Protein 2PQV (pdb70)

Radius of gyration: 20.3 Å; Cα contacts (8 Å, |Δi|>4): 692; chains: 2; bounding box: 57×35×53 Å

InterPro domains:
  IPR000086 NUDIX hydrolase domain [PF00293] (18-127)
  IPR000086 NUDIX hydrolase domain [PS51462] (8-143)
  IPR015797 NUDIX hydrolase-like domain superfamily [SSF55811] (11-134)
  IPR020084 NUDIX hydrolase, conserved site [PS00893] (43-64)

Secondary structure (DSSP, 8-state):
-PPBSEEEETTEEEEEEEEE--EETTEEEEEEETTEEE-EEEEPBTT--HHHHHHHHHHHHH---EEEEEEEEEEEEEEEETTEEEEEEEEEEEEEESSPPP---BTTB---EEEEEGGGGGGS-EESTTHHHHTTT--SS-EEE---/--PPBSEEEETTEEEEEEEEE--EETTEEEEEEETTEEE-EEEEPBTT--HHHHHHHHHHHHH-S-EEEEEEEEEEEEEEEETTEEEEEEEEEEEEEESSPPP---BTTB---EEEEEGGGGGGS-BSSSTHHHHTTT--SS-EEEEEE-

Structure (mmCIF, N/CA/C/O backbone):
data_2PQV
#
_entry.id   2PQV
#
_cell.length_a   49.321
_cell.length_b   64.675
_cell.length_c   49.449
_cell.angle_alpha   90.00
_cell.angle_beta   107.01
_cell.angle_gamma   90.00
#
_symmetry.space_group_name_H-M   'P 1 21 1'
#
loop_
_entity.id
_entity.type
_entity.pdbx_description
1 polymer 'MutT/nudix family protein'
2 non-polymer 'PHOSPHATE ION'
3 water water
#
loop_
_atom_site.group_PDB
_atom_site.id
_atom_site.type_symbol
_atom_site.label_atom_id
_atom_site.label_alt_id
_atom_site.label_comp_id
_atom_site.label_asym_id
_atom_site.label_entity_id
_atom_site.label_seq_id
_atom_site.pdbx_PDB_ins_code
_atom_site.Cartn_x
_atom_site.Cartn_y
_atom_site.Cartn_z
_atom_site.occupancy
_atom_site.B_iso_or_equiv
_atom_site.auth_seq_id
_atom_site.auth_comp_id
_atom_site.auth_asym_id
_atom_site.auth_atom_id
_atom_site.pdbx_PDB_model_num
ATOM 9 N N . THR A 1 5 ? 18.354 42.217 18.388 1.00 23.54 2 THR A N 1
ATOM 10 C CA . THR A 1 5 ? 17.946 40.853 18.023 1.00 22.06 2 THR A CA 1
ATOM 11 C C . THR A 1 5 ? 16.527 40.567 18.507 1.00 22.09 2 THR A C 1
ATOM 12 O O . THR A 1 5 ? 16.187 40.800 19.673 1.00 21.60 2 THR A O 1
ATOM 16 N N . GLN A 1 6 ? 15.707 40.097 17.576 1.00 21.70 3 GLN A N 1
ATOM 17 C CA . GLN A 1 6 ? 14.318 39.777 17.835 1.00 22.13 3 GLN A CA 1
ATOM 18 C C . GLN A 1 6 ? 14.198 38.306 18.224 1.00 22.46 3 GLN A C 1
ATOM 19 O O . GLN A 1 6 ? 14.964 37.468 17.738 1.00 23.60 3 GLN A O 1
ATOM 25 N N . GLN A 1 7 ? 13.238 38.001 19.093 1.00 21.86 4 GLN A N 1
ATOM 26 C CA . GLN A 1 7 ? 12.940 36.625 19.484 1.00 21.09 4 GLN A CA 1
ATOM 27 C C . GLN A 1 7 ? 12.301 35.885 18.311 1.00 19.45 4 GLN A C 1
ATOM 28 O O . GLN A 1 7 ? 11.429 36.435 17.651 1.00 19.76 4 GLN A O 1
ATOM 34 N N . ASP A 1 8 ? 12.732 34.648 18.060 1.00 17.73 5 ASP A N 1
ATOM 35 C CA . ASP A 1 8 ? 12.008 33.767 17.122 1.00 16.28 5 ASP A CA 1
ATOM 36 C C . ASP A 1 8 ? 10.718 33.256 17.759 1.00 15.26 5 ASP A C 1
ATOM 37 O O . ASP A 1 8 ? 10.674 33.029 18.961 1.00 15.73 5 ASP A O 1
ATOM 42 N N . PHE A 1 9 ? 9.682 33.059 16.946 1.00 14.06 6 PHE A N 1
ATOM 43 C CA . PHE A 1 9 ? 8.407 32.486 17.410 1.00 13.61 6 PHE A CA 1
ATOM 44 C C . PHE A 1 9 ? 8.614 30.964 17.404 1.00 14.03 6 PHE A C 1
ATOM 45 O O . PHE A 1 9 ? 8.132 30.247 16.503 1.00 14.29 6 PHE A O 1
ATOM 53 N N . ARG A 1 10 ? 9.397 30.500 18.377 1.00 13.84 7 ARG A N 1
ATOM 54 C CA . ARG A 1 10 ? 9.855 29.105 18.458 1.00 15.24 7 ARG A CA 1
ATOM 55 C C . ARG A 1 10 ? 10.281 28.871 19.898 1.00 14.27 7 ARG A C 1
ATOM 56 O O . ARG A 1 10 ? 10.976 29.719 20.513 1.00 14.28 7 ARG A O 1
ATOM 64 N N . THR A 1 11 ? 9.858 27.733 20.443 1.00 13.09 8 THR A N 1
ATOM 65 C CA . THR A 1 11 ? 10.160 27.414 21.841 1.00 12.81 8 THR A CA 1
ATOM 66 C C . THR A 1 11 ? 10.461 25.933 21.928 1.00 13.25 8 THR A C 1
ATOM 67 O O . THR A 1 11 ? 9.851 25.145 21.215 1.00 13.17 8 THR A O 1
ATOM 71 N N . LYS A 1 12 ? 11.385 25.561 22.810 1.00 13.64 9 LYS A N 1
ATOM 72 C CA . LYS A 1 12 ? 11.623 24.165 23.086 1.00 14.95 9 LYS A CA 1
ATOM 73 C C . LYS A 1 12 ? 11.305 23.889 24.539 1.00 15.70 9 LYS A C 1
ATOM 74 O O . LYS A 1 12 ? 11.822 24.566 25.447 1.00 16.00 9 LYS A O 1
ATOM 80 N N . VAL A 1 13 ? 10.419 22.918 24.752 1.00 16.57 10 VAL A N 1
ATOM 81 C CA . VAL A 1 13 ? 10.112 22.437 26.093 1.00 17.68 10 VAL A CA 1
ATOM 82 C C . VAL A 1 13 ? 10.312 20.942 26.083 1.00 18.36 10 VAL A C 1
ATOM 83 O O . VAL A 1 13 ? 9.735 20.233 25.250 1.00 18.11 10 VAL A O 1
ATOM 87 N N . ASP A 1 14 ? 11.131 20.473 27.018 1.00 19.32 11 ASP A N 1
ATOM 88 C CA . ASP A 1 14 ? 11.533 19.071 27.061 1.00 21.08 11 ASP A CA 1
ATOM 89 C C . ASP A 1 14 ? 12.122 18.685 25.687 1.00 21.09 11 ASP A C 1
ATOM 90 O O . ASP A 1 14 ? 13.117 19.286 25.241 1.00 22.08 11 ASP A O 1
ATOM 95 N N . ASN A 1 15 ? 11.503 17.730 24.999 1.00 20.54 12 ASN A N 1
ATOM 96 C CA . ASN A 1 15 ? 12.050 17.235 23.727 1.00 19.95 12 ASN A CA 1
ATOM 97 C C . ASN A 1 15 ? 11.172 17.622 22.542 1.00 19.11 12 ASN A C 1
ATOM 98 O O . ASN A 1 15 ? 11.121 16.913 21.527 1.00 18.70 12 ASN A O 1
ATOM 103 N N . THR A 1 16 ? 10.470 18.743 22.680 1.00 18.01 13 THR A N 1
ATOM 104 C CA . THR A 1 16 ? 9.586 19.220 21.608 1.00 17.55 13 THR A CA 1
ATOM 105 C C . THR A 1 16 ? 9.805 20.696 21.308 1.00 16.56 13 THR A C 1
ATOM 106 O O . THR A 1 16 ? 9.836 21.531 22.213 1.00 16.87 13 THR A O 1
ATOM 110 N N . VAL A 1 17 ? 9.976 20.987 20.024 1.00 14.44 14 VAL A N 1
ATOM 111 C CA . VAL A 1 17 ? 10.122 22.347 19.530 1.00 13.69 14 VAL A CA 1
ATOM 112 C C . VAL A 1 17 ? 8.830 22.734 18.850 1.00 13.66 14 VAL A C 1
ATOM 113 O O . VAL A 1 17 ? 8.358 22.025 17.974 1.00 15.34 14 VAL A O 1
ATOM 117 N N . PHE A 1 18 ? 8.277 23.876 19.227 1.00 12.48 15 PHE A N 1
ATOM 118 C CA . PHE A 1 18 ? 7.018 24.295 18.656 1.00 12.76 15 PHE A CA 1
ATOM 119 C C . PHE A 1 18 ? 7.105 25.755 18.239 1.00 12.39 15 PHE A C 1
ATOM 120 O O . PHE A 1 18 ? 7.609 26.596 18.988 1.00 13.11 15 PHE A O 1
ATOM 128 N N . GLY A 1 19 ? 6.603 26.059 17.048 1.00 12.78 16 GLY A N 1
ATOM 129 C CA . GLY A 1 19 ? 6.698 27.426 16.566 1.00 13.18 16 GLY A CA 1
ATOM 130 C C . GLY A 1 19 ? 5.933 27.682 15.285 1.00 14.05 16 GLY A C 1
ATOM 131 O O . GLY A 1 19 ? 5.173 26.839 14.810 1.00 14.38 16 GLY A O 1
ATOM 132 N N . VAL A 1 20 ? 6.163 28.865 14.737 1.00 14.10 17 VAL A N 1
ATOM 133 C CA . VAL A 1 20 ? 5.492 29.305 13.516 1.00 14.13 17 VAL A CA 1
ATOM 134 C C . VAL A 1 20 ? 6.547 29.645 12.465 1.00 14.97 17 VAL A C 1
ATOM 135 O O . VAL A 1 20 ? 7.525 30.365 12.754 1.00 15.33 17 VAL A O 1
ATOM 139 N N . ARG A 1 21 ? 6.367 29.077 11.272 1.00 15.01 18 ARG A N 1
ATOM 140 C CA . ARG A 1 21 ? 7.333 29.191 10.168 1.00 15.53 18 ARG A CA 1
ATOM 141 C C . ARG A 1 21 ? 6.728 29.923 8.992 1.00 14.64 18 ARG A C 1
ATOM 142 O O . ARG A 1 21 ? 5.529 29.803 8.723 1.00 15.53 18 ARG A O 1
ATOM 150 N N . ALA A 1 22 ? 7.568 30.663 8.275 1.00 12.92 19 ALA A N 1
ATOM 151 C CA . ALA A 1 22 ? 7.188 31.134 6.921 1.00 13.06 19 ALA A CA 1
ATOM 152 C C . ALA A 1 22 ? 8.002 30.386 5.890 1.00 13.96 19 ALA A C 1
ATOM 153 O O . ALA A 1 22 ? 9.224 30.286 6.028 1.00 14.89 19 ALA A O 1
ATOM 155 N N . THR A 1 23 ? 7.310 29.869 4.875 1.00 13.36 20 THR A N 1
ATOM 156 C CA . THR A 1 23 ? 7.921 29.089 3.797 1.00 14.86 20 THR A CA 1
ATOM 157 C C . THR A 1 23 ? 7.751 29.788 2.464 1.00 15.12 20 THR A C 1
ATOM 158 O O . THR A 1 23 ? 6.675 30.254 2.121 1.00 15.20 20 THR A O 1
ATOM 162 N N . ALA A 1 24 ? 8.841 29.855 1.714 1.00 15.33 21 ALA A N 1
ATOM 163 C CA . ALA A 1 24 ? 8.853 30.548 0.439 1.00 15.66 21 ALA A CA 1
ATOM 164 C C . ALA A 1 24 ? 8.757 29.529 -0.673 1.00 16.91 21 ALA A C 1
ATOM 165 O O . ALA A 1 24 ? 9.744 28.844 -0.979 1.00 18.14 21 ALA A O 1
ATOM 167 N N . LEU A 1 25 ? 7.572 29.431 -1.269 1.00 16.42 22 LEU A N 1
ATOM 168 C CA . LEU A 1 25 ? 7.368 28.564 -2.417 1.00 16.88 22 LEU A CA 1
ATOM 169 C C . LEU A 1 25 ? 7.581 29.410 -3.662 1.00 17.12 22 LEU A C 1
ATOM 170 O O . LEU A 1 25 ? 6.634 29.949 -4.228 1.00 17.83 22 LEU A O 1
ATOM 175 N N . ILE A 1 26 ? 8.838 29.515 -4.062 1.00 17.90 23 ILE A N 1
ATOM 176 C CA . ILE A 1 26 ? 9.228 30.300 -5.234 1.00 17.77 23 ILE A CA 1
ATOM 177 C C . ILE A 1 26 ? 9.064 29.460 -6.499 1.00 18.72 23 ILE A C 1
ATOM 178 O O . ILE A 1 26 ? 9.748 28.445 -6.701 1.00 17.86 23 ILE A O 1
ATOM 183 N N . VAL A 1 27 ? 8.119 29.881 -7.333 1.00 18.95 24 VAL A N 1
ATOM 184 C CA . VAL A 1 27 ? 7.775 29.130 -8.537 1.00 19.37 24 VAL A CA 1
ATOM 185 C C . VAL A 1 27 ? 8.013 30.023 -9.745 1.00 20.03 24 VAL A C 1
ATOM 186 O O . VAL A 1 27 ? 7.480 31.135 -9.816 1.00 20.82 24 VAL A O 1
ATOM 190 N N . GLN A 1 28 ? 8.861 29.553 -10.664 1.00 20.92 25 GLN A N 1
ATOM 191 C CA . GLN A 1 28 ? 9.172 30.274 -11.894 1.00 22.22 25 GLN A CA 1
ATOM 192 C C . GLN A 1 28 ? 9.287 29.282 -13.055 1.00 22.07 25 GLN A C 1
ATOM 193 O O . GLN A 1 28 ? 9.878 28.199 -12.922 1.00 21.47 25 GLN A O 1
ATOM 199 N N . ASN A 1 29 ? 8.724 29.656 -14.201 1.00 23.03 26 ASN A N 1
ATOM 200 C CA . ASN A 1 29 ? 8.774 28.796 -15.388 1.00 23.35 26 ASN A CA 1
ATOM 201 C C . ASN A 1 29 ? 8.321 27.368 -15.059 1.00 23.14 26 ASN A C 1
ATOM 202 O O . ASN A 1 29 ? 8.944 26.394 -15.484 1.00 23.23 26 ASN A O 1
ATOM 207 N N . HIS A 1 30 ? 7.260 27.273 -14.255 1.00 22.58 27 HIS A N 1
ATOM 208 C CA . HIS A 1 30 ? 6.619 25.998 -13.887 1.00 21.87 27 HIS A CA 1
ATOM 209 C C . HIS A 1 30 ? 7.495 25.108 -12.979 1.00 21.10 27 HIS A C 1
ATOM 210 O O . HIS A 1 30 ? 7.312 23.883 -12.921 1.00 20.75 27 HIS A O 1
ATOM 217 N N . LYS A 1 31 ? 8.434 25.737 -12.267 1.00 19.66 28 LYS A N 1
ATOM 218 C CA . LYS A 1 31 ? 9.390 25.019 -11.422 1.00 19.20 28 LYS A CA 1
ATOM 219 C C . LYS A 1 31 ? 9.485 25.636 -10.036 1.00 18.74 28 LYS A C 1
ATOM 220 O O . LYS A 1 31 ? 9.370 26.848 -9.877 1.00 19.62 28 LYS A O 1
ATOM 226 N N . LEU A 1 32 ? 9.691 24.787 -9.038 1.00 18.53 29 LEU A N 1
ATOM 227 C CA . LEU A 1 32 ? 9.819 25.237 -7.655 1.00 18.49 29 LEU A CA 1
ATOM 228 C C . LEU A 1 32 ? 11.289 25.267 -7.268 1.00 18.49 29 LEU A C 1
ATOM 229 O O . LEU A 1 32 ? 12.020 24.306 -7.533 1.00 18.32 29 LEU A O 1
ATOM 234 N N . LEU A 1 33 ? 11.720 26.375 -6.663 1.00 18.53 30 LEU A N 1
ATOM 235 C CA . LEU A 1 33 ? 13.103 26.497 -6.177 1.00 19.75 30 LEU A CA 1
ATOM 236 C C . LEU A 1 33 ? 13.214 25.754 -4.854 1.00 20.41 30 LEU A C 1
ATOM 237 O O . LEU A 1 33 ? 12.536 26.121 -3.877 1.00 20.78 30 LEU A O 1
ATOM 242 N N . VAL A 1 34 ? 14.040 24.711 -4.830 1.00 20.00 31 VAL A N 1
ATOM 243 C CA . VAL A 1 34 ? 14.266 23.923 -3.606 1.00 21.29 31 VAL A CA 1
ATOM 244 C C . VAL A 1 34 ? 15.751 23.836 -3.278 1.00 21.44 31 VAL A C 1
ATOM 245 O O . VAL A 1 34 ? 16.614 24.133 -4.112 1.00 21.16 31 VAL A O 1
ATOM 249 N N . THR A 1 35 ? 16.052 23.423 -2.054 1.00 21.68 32 THR A N 1
ATOM 250 C CA . THR A 1 35 ? 17.441 23.201 -1.678 1.00 22.17 32 THR A CA 1
ATOM 251 C C . THR A 1 35 ? 17.681 21.759 -1.215 1.00 23.24 32 THR A C 1
ATOM 252 O O . THR A 1 35 ? 16.773 21.102 -0.694 1.00 22.86 32 THR A O 1
ATOM 256 N N . LYS A 1 36 ? 18.892 21.268 -1.441 1.00 24.47 33 LYS A N 1
ATOM 257 C CA . LYS A 1 36 ? 19.247 19.878 -1.167 1.00 25.76 33 LYS A CA 1
ATOM 258 C C . LYS A 1 36 ? 20.251 19.763 -0.019 1.00 26.68 33 LYS A C 1
ATOM 259 O O . LYS A 1 36 ? 21.193 20.556 0.077 1.00 26.88 33 LYS A O 1
ATOM 265 N N . ASP A 1 37 ? 20.046 18.778 0.847 1.00 27.20 34 ASP A N 1
ATOM 266 C CA . ASP A 1 37 ? 20.998 18.490 1.914 1.00 28.55 34 ASP A CA 1
ATOM 267 C C . ASP A 1 37 ? 20.846 17.046 2.344 1.00 28.85 34 ASP A C 1
ATOM 268 O O . ASP A 1 37 ? 19.764 16.626 2.776 1.00 28.70 34 ASP A O 1
ATOM 273 N N . LYS A 1 38 ? 21.945 16.301 2.214 1.00 29.48 35 LYS A N 1
ATOM 274 C CA . LYS A 1 38 ? 22.014 14.883 2.584 1.00 29.94 35 LYS A CA 1
ATOM 275 C 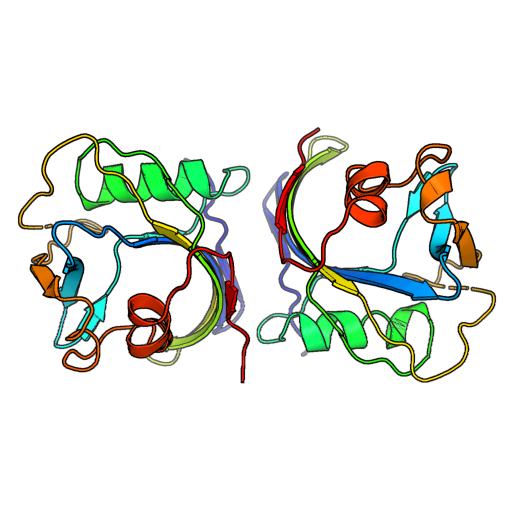C . LYS A 1 38 ? 20.838 14.078 2.012 1.00 29.39 35 LYS A C 1
ATOM 276 O O . LYS A 1 38 ? 20.051 13.468 2.749 1.00 29.32 35 LYS A O 1
ATOM 282 N N . GLY A 1 39 ? 20.715 14.126 0.686 1.00 28.74 36 GLY A N 1
ATOM 283 C CA . GLY A 1 39 ? 19.703 13.360 -0.039 1.00 27.55 36 GLY A CA 1
ATOM 284 C C . GLY A 1 39 ? 18.292 13.925 -0.048 1.00 26.61 36 GLY A C 1
ATOM 285 O O . GLY A 1 39 ? 17.504 13.595 -0.935 1.00 27.03 36 GLY A O 1
ATOM 286 N N . LYS A 1 40 ? 17.957 14.754 0.936 1.00 25.53 37 LYS A N 1
ATOM 287 C CA . LYS A 1 40 ? 16.593 15.292 1.028 1.00 24.28 37 LYS A CA 1
ATOM 288 C C . LYS A 1 40 ? 16.503 16.711 0.490 1.00 22.75 37 LYS A C 1
ATOM 289 O O . LYS A 1 40 ? 17.497 17.430 0.438 1.00 22.67 37 LYS A O 1
ATOM 295 N N . TYR A 1 41 ? 15.295 17.101 0.093 1.00 20.37 38 TYR A N 1
ATOM 296 C CA . TYR A 1 41 ? 15.060 18.425 -0.433 1.00 19.41 38 TYR A CA 1
ATOM 297 C C . TYR A 1 41 ? 14.172 19.226 0.495 1.00 19.08 38 TYR A C 1
ATOM 298 O O . TYR A 1 41 ? 13.222 18.697 1.067 1.00 17.92 38 TYR A O 1
ATOM 307 N N . TYR A 1 42 ? 14.495 20.510 0.619 1.00 18.39 39 TYR A N 1
ATOM 308 C CA . TYR A 1 42 ? 13.803 21.405 1.533 1.00 19.57 39 TYR A CA 1
ATOM 309 C C . TYR A 1 42 ? 13.394 22.688 0.840 1.00 19.96 39 TYR A C 1
ATOM 310 O O . TYR A 1 42 ? 13.924 23.036 -0.222 1.00 20.88 39 TYR A O 1
ATOM 319 N N . THR A 1 43 ? 12.453 23.379 1.469 1.00 19.74 40 THR A N 1
ATOM 320 C CA . THR A 1 43 ? 12.012 24.685 1.018 1.00 20.95 40 THR A CA 1
ATOM 321 C C . THR A 1 43 ? 12.835 25.798 1.681 1.00 20.17 40 THR A C 1
ATOM 322 O O . THR A 1 43 ? 13.378 25.638 2.785 1.00 20.66 40 THR A O 1
ATOM 326 N N . ILE A 1 44 ? 12.892 26.938 1.001 1.00 19.18 41 ILE A N 1
ATOM 327 C CA . ILE A 1 44 ? 13.390 28.183 1.587 1.00 18.90 41 ILE A CA 1
ATOM 328 C C . ILE A 1 44 ? 12.417 28.653 2.673 1.00 18.07 41 ILE A C 1
ATOM 329 O O . ILE A 1 44 ? 11.210 28.613 2.476 1.00 18.19 41 ILE A O 1
ATOM 334 N N . GLY A 1 45 ? 12.943 29.086 3.814 1.00 17.60 42 GLY A N 1
ATOM 335 C CA . GLY A 1 45 ? 12.088 29.587 4.885 1.00 16.88 42 GLY A CA 1
ATOM 336 C C . GLY A 1 45 ? 12.673 29.422 6.266 1.00 16.72 42 GLY A C 1
ATOM 337 O O . GLY A 1 45 ? 13.826 28.991 6.442 1.00 17.41 42 GLY A O 1
ATOM 338 N N . GLY A 1 46 ? 11.873 29.760 7.263 1.00 16.06 43 GLY A N 1
ATOM 339 C CA . GLY A 1 46 ? 12.346 29.702 8.647 1.00 15.71 43 GLY A CA 1
ATOM 340 C C . GLY A 1 46 ? 11.336 30.304 9.607 1.00 15.37 43 GLY A C 1
ATOM 341 O O . GLY A 1 46 ? 10.241 30.720 9.208 1.00 15.52 43 GLY A O 1
ATOM 342 N N . ALA A 1 47 ? 11.710 30.326 10.883 1.00 14.02 44 ALA A N 1
ATOM 343 C CA . ALA A 1 47 ? 10.818 30.820 11.941 1.00 14.97 44 ALA A CA 1
ATOM 344 C C . ALA A 1 47 ? 10.457 32.278 11.709 1.00 14.20 44 ALA A C 1
ATOM 345 O O . ALA A 1 47 ? 11.322 33.097 11.374 1.00 15.44 44 ALA A O 1
ATOM 347 N N . ILE A 1 48 ? 9.177 32.608 11.860 1.00 14.73 45 ILE A N 1
ATOM 348 C CA . ILE A 1 48 ? 8.823 34.026 11.950 1.00 14.35 45 ILE A CA 1
ATOM 349 C C . ILE A 1 48 ? 9.318 34.590 13.281 1.00 14.02 45 ILE A C 1
ATOM 350 O O . ILE A 1 48 ? 9.569 33.845 14.242 1.00 14.80 45 ILE A O 1
ATOM 355 N N . GLN A 1 49 ? 9.476 35.910 13.350 1.00 13.82 46 GLN A N 1
ATOM 356 C CA . GLN A 1 49 ? 9.886 36.520 14.616 1.00 14.53 46 GLN A CA 1
ATOM 357 C C . GLN A 1 49 ? 8.652 36.892 15.436 1.00 14.20 46 GLN A C 1
ATOM 358 O O . GLN A 1 49 ? 7.582 37.148 14.891 1.00 14.35 46 GLN A O 1
ATOM 364 N N . VAL A 1 50 ? 8.806 36.933 16.749 1.00 14.28 47 VAL A N 1
ATOM 365 C CA . VAL A 1 50 ? 7.717 37.415 17.573 1.00 15.12 47 VAL A CA 1
ATOM 366 C C . VAL A 1 50 ? 7.418 38.864 17.166 1.00 14.80 47 VAL A C 1
ATOM 367 O O . VAL A 1 50 ? 8.351 39.693 17.017 1.00 15.08 47 VAL A O 1
ATOM 371 N N . ASN A 1 51 ? 6.129 39.149 16.967 1.00 15.18 48 ASN A N 1
ATOM 372 C CA . ASN A 1 51 ? 5.622 40.468 16.544 1.00 15.25 48 ASN A CA 1
ATOM 373 C C . ASN A 1 51 ? 5.872 40.806 15.070 1.00 15.01 48 ASN A C 1
ATOM 374 O O . ASN A 1 51 ? 5.699 41.961 14.667 1.00 16.61 48 ASN A O 1
ATOM 379 N N . GLU A 1 52 ? 6.286 39.814 14.278 1.00 14.69 49 GLU A N 1
ATOM 380 C CA . GLU A 1 52 ? 6.486 39.975 12.829 1.00 14.89 49 GLU A CA 1
ATOM 381 C C . GLU A 1 52 ? 5.335 39.322 12.043 1.00 14.58 49 GLU A C 1
ATOM 382 O O . GLU A 1 52 ? 4.879 38.233 12.392 1.00 15.10 49 GLU A O 1
ATOM 388 N N . SER A 1 53 ? 4.901 39.961 10.967 1.00 14.59 50 SER A N 1
ATOM 389 C CA . SER A 1 53 ? 3.857 39.364 10.106 1.00 14.79 50 SER A CA 1
ATOM 390 C C . SER A 1 53 ? 4.494 38.233 9.322 1.00 14.55 50 SER A C 1
ATOM 391 O O . SER A 1 53 ? 5.707 38.251 9.061 1.00 14.05 50 SER A O 1
ATOM 394 N N . THR A 1 54 ? 3.692 37.249 8.923 1.00 13.57 51 THR A N 1
ATOM 395 C CA . THR A 1 54 ? 4.241 36.134 8.163 1.00 13.99 51 THR A CA 1
ATOM 396 C C . THR A 1 54 ? 4.747 36.590 6.796 1.00 13.14 51 THR A C 1
ATOM 397 O O . THR A 1 54 ? 5.699 36.018 6.268 1.00 14.09 51 THR A O 1
ATOM 401 N N . GLU A 1 55 ? 4.110 37.626 6.230 1.00 13.15 52 GLU A N 1
ATOM 402 C CA . GLU A 1 55 ? 4.582 38.225 4.957 1.00 12.58 52 GLU A CA 1
ATOM 403 C C . GLU A 1 55 ? 5.995 38.798 5.122 1.00 13.52 52 GLU A C 1
ATOM 404 O O . GLU A 1 55 ? 6.893 38.538 4.295 1.00 14.50 52 GLU A O 1
ATOM 410 N N . ASP A 1 56 ? 6.186 39.592 6.177 1.00 13.07 53 ASP A N 1
ATOM 411 C CA . ASP A 1 56 ? 7.499 40.185 6.439 1.00 13.89 53 ASP A CA 1
ATOM 412 C C . ASP A 1 56 ? 8.523 39.089 6.729 1.00 13.75 53 ASP A C 1
ATOM 413 O O . ASP A 1 56 ? 9.666 39.180 6.277 1.00 13.61 53 ASP A O 1
ATOM 418 N N . ALA A 1 57 ? 8.098 38.040 7.437 1.00 13.44 54 ALA A N 1
ATOM 419 C CA . ALA A 1 57 ? 8.984 36.915 7.721 1.00 13.22 54 ALA A CA 1
ATOM 420 C C . ALA A 1 57 ? 9.464 36.231 6.456 1.00 13.15 54 ALA A C 1
ATOM 421 O O . ALA A 1 57 ? 10.651 35.981 6.300 1.00 13.51 54 ALA A O 1
ATOM 423 N N . VAL A 1 58 ? 8.547 35.949 5.531 1.00 14.04 55 VAL A N 1
ATOM 424 C CA . VAL A 1 58 ? 8.951 35.211 4.329 1.00 14.35 55 VAL A CA 1
ATOM 425 C C . VAL A 1 58 ? 9.912 36.044 3.491 1.00 14.04 55 VAL A C 1
ATOM 426 O O . VAL A 1 58 ? 10.887 35.521 2.928 1.00 15.05 55 VAL A O 1
ATOM 430 N N . VAL A 1 59 ? 9.657 37.348 3.428 1.00 13.41 56 VAL A N 1
ATOM 431 C CA . VAL A 1 59 ? 10.538 38.227 2.663 1.00 14.45 56 VAL A CA 1
ATOM 432 C C . VAL A 1 59 ? 11.900 38.277 3.328 1.00 13.88 56 VAL A C 1
ATOM 433 O O . VAL A 1 59 ? 12.925 38.247 2.644 1.00 14.41 56 VAL A O 1
ATOM 437 N N . ARG A 1 60 ? 11.913 38.344 4.661 1.00 13.49 57 ARG A N 1
ATOM 438 C CA . ARG A 1 60 ? 13.177 38.370 5.407 1.00 14.02 57 ARG A CA 1
ATOM 439 C C . ARG A 1 60 ? 13.967 37.068 5.232 1.00 14.85 57 ARG A C 1
ATOM 440 O O . ARG A 1 60 ? 15.194 37.101 5.083 1.00 14.24 57 ARG A O 1
ATOM 448 N N . GLU A 1 61 ? 13.255 35.938 5.255 1.00 15.05 58 GLU A N 1
ATOM 449 C CA . GLU A 1 61 ? 13.871 34.624 5.085 1.00 15.93 58 GLU A CA 1
ATOM 450 C C . GLU A 1 61 ? 14.520 34.510 3.714 1.00 15.85 58 GLU A C 1
ATOM 451 O O . GLU A 1 61 ? 15.639 34.005 3.595 1.00 16.44 58 GLU A O 1
ATOM 457 N N . VAL A 1 62 ? 13.835 35.006 2.682 1.00 15.56 59 VAL A N 1
ATOM 458 C CA . VAL A 1 62 ? 14.398 35.017 1.338 1.00 15.60 59 VAL A CA 1
ATOM 459 C C . VAL A 1 62 ? 15.661 35.898 1.290 1.00 15.75 59 VAL A C 1
ATOM 460 O O . VAL A 1 62 ? 16.684 35.496 0.724 1.00 15.43 59 VAL A O 1
ATOM 464 N N . LYS A 1 63 ? 15.600 37.070 1.919 1.00 15.50 60 LYS A N 1
ATOM 465 C CA . LYS A 1 63 ? 16.777 37.956 2.020 1.00 15.58 60 LYS A CA 1
ATOM 466 C C . LYS A 1 63 ? 17.937 37.238 2.714 1.00 15.65 60 LYS A C 1
ATOM 467 O O . LYS A 1 63 ? 19.072 37.248 2.215 1.00 16.17 60 LYS A O 1
ATOM 473 N N . GLU A 1 64 ? 17.652 36.586 3.840 1.00 16.26 61 GLU A N 1
ATOM 474 C CA . GLU A 1 64 ? 18.699 35.926 4.623 1.00 17.36 61 GLU A CA 1
ATOM 475 C C . GLU A 1 64 ? 19.314 34.748 3.844 1.00 17.65 61 GLU A C 1
ATOM 476 O O . GLU A 1 64 ? 20.534 34.619 3.743 1.00 18.25 61 GLU A O 1
ATOM 482 N N . GLU A 1 65 ? 18.460 33.906 3.268 1.00 17.83 62 GLU A N 1
ATOM 483 C CA . GLU A 1 65 ? 18.928 32.640 2.693 1.00 18.92 62 GLU A CA 1
ATOM 484 C C . GLU A 1 65 ? 19.371 32.737 1.245 1.00 18.39 62 GLU A C 1
ATOM 485 O O . GLU A 1 65 ? 20.303 32.033 0.830 1.00 19.11 62 GLU A O 1
ATOM 491 N N . LEU A 1 66 ? 18.714 33.612 0.485 1.00 17.64 63 LEU A N 1
ATOM 492 C CA . LEU A 1 66 ? 19.037 33.775 -0.947 1.00 17.04 63 LEU A CA 1
ATOM 493 C C . LEU A 1 66 ? 19.761 35.073 -1.309 1.00 16.63 63 LEU A C 1
ATOM 494 O O . LEU A 1 66 ? 20.354 35.166 -2.380 1.00 17.75 63 LEU A O 1
ATOM 499 N N . GLY A 1 67 ? 19.683 36.070 -0.430 1.00 16.56 64 GLY A N 1
ATOM 500 C CA . GLY A 1 67 ? 20.369 37.351 -0.641 1.00 16.21 64 GLY A CA 1
ATOM 501 C C . GLY A 1 67 ? 19.722 38.234 -1.691 1.00 16.71 64 GLY A C 1
ATOM 502 O O . GLY A 1 67 ? 20.395 39.093 -2.295 1.00 17.28 64 GLY A O 1
ATOM 503 N N . VAL A 1 68 ? 18.423 38.019 -1.920 1.00 16.23 65 VAL A N 1
ATOM 504 C CA . VAL A 1 68 ? 17.683 38.764 -2.932 1.00 15.99 65 VAL A CA 1
ATOM 505 C C . VAL A 1 68 ? 16.399 39.389 -2.362 1.00 16.14 65 VAL A C 1
ATOM 506 O O . VAL A 1 68 ? 15.817 38.900 -1.373 1.00 16.08 65 VAL A O 1
ATOM 510 N N . LYS A 1 69 ? 15.962 40.459 -3.014 1.00 16.11 66 LYS A N 1
ATOM 511 C CA . LYS A 1 69 ? 14.709 41.130 -2.681 1.00 16.79 66 LYS A CA 1
ATOM 512 C C . LYS A 1 69 ? 13.536 40.343 -3.223 1.00 16.45 66 LYS A C 1
ATOM 513 O O . LYS A 1 69 ? 13.639 39.694 -4.270 1.00 16.33 66 LYS A O 1
ATOM 519 N N . ALA A 1 70 ? 12.416 40.411 -2.509 1.00 15.96 67 ALA A N 1
ATOM 520 C CA . ALA A 1 70 ? 11.226 39.648 -2.874 1.00 15.91 67 ALA A CA 1
ATOM 521 C C . ALA A 1 70 ? 9.983 40.261 -2.262 1.00 15.99 67 ALA A C 1
ATOM 522 O O . ALA A 1 70 ? 10.089 41.077 -1.309 1.00 16.00 67 ALA A O 1
ATOM 524 N N . GLN A 1 71 ? 8.823 39.861 -2.798 1.00 15.38 68 GLN A N 1
ATOM 525 C CA . GLN A 1 71 ? 7.521 40.165 -2.189 1.00 16.15 68 GLN A CA 1
ATOM 526 C C . GLN A 1 71 ? 6.811 38.875 -1.781 1.00 15.83 68 GLN A C 1
ATOM 527 O O . GLN A 1 71 ? 7.007 37.820 -2.403 1.00 15.19 68 GLN A O 1
ATOM 533 N N . ALA A 1 72 ? 5.983 38.951 -0.743 1.00 15.41 69 ALA A N 1
ATOM 534 C CA . ALA A 1 72 ? 5.365 37.725 -0.215 1.00 15.96 69 ALA A CA 1
ATOM 535 C C . ALA A 1 72 ? 4.488 36.978 -1.214 1.00 16.70 69 ALA A C 1
ATOM 536 O O . ALA A 1 72 ? 4.494 35.752 -1.237 1.00 16.97 69 ALA A O 1
ATOM 538 N N . GLY A 1 73 ? 3.727 37.703 -2.021 1.00 16.59 70 GLY A N 1
ATOM 539 C CA . GLY A 1 73 ? 2.803 37.072 -2.975 1.00 17.45 70 GLY A CA 1
ATOM 540 C C . GLY A 1 73 ? 1.639 36.389 -2.261 1.00 17.71 70 GLY A C 1
ATOM 541 O O . GLY A 1 73 ? 1.360 36.692 -1.096 1.00 18.67 70 GLY A O 1
ATOM 542 N N . GLN A 1 74 ? 0.975 35.465 -2.958 1.00 17.76 71 GLN A N 1
ATOM 543 C CA A GLN A 1 74 ? -0.239 34.770 -2.484 0.50 17.41 71 GLN A CA 1
ATOM 544 C CA B GLN A 1 74 ? -0.235 34.851 -2.416 0.50 17.35 71 GLN A CA 1
ATOM 545 C C . GLN A 1 74 ? 0.059 33.794 -1.355 1.00 16.80 71 GLN A C 1
ATOM 546 O O . GLN A 1 74 ? 0.958 32.987 -1.490 1.00 16.79 71 GLN A O 1
ATOM 557 N N . LEU A 1 75 ? -0.714 33.833 -0.272 1.00 16.37 72 LEU A N 1
ATOM 558 C CA . LEU A 1 75 ? -0.640 32.748 0.708 1.00 16.30 72 LEU A CA 1
ATOM 559 C C . LEU A 1 75 ? -1.350 31.497 0.140 1.00 16.71 72 LEU A C 1
ATOM 560 O O . LEU A 1 75 ? -2.567 31.533 -0.115 1.00 17.50 72 LEU A O 1
ATOM 565 N N . ALA A 1 76 ? -0.602 30.408 -0.039 1.00 15.70 73 ALA A N 1
ATOM 566 C CA . ALA A 1 76 ? -1.131 29.179 -0.635 1.00 15.64 73 ALA A CA 1
ATOM 567 C C . ALA A 1 76 ? -1.673 28.231 0.428 1.00 15.04 73 ALA A C 1
ATOM 568 O O . ALA A 1 76 ? -2.769 27.697 0.298 1.00 15.41 73 ALA A O 1
ATOM 570 N N . PHE A 1 77 ? -0.898 28.044 1.490 1.00 14.85 74 PHE A N 1
ATOM 571 C CA . PHE A 1 77 ? -1.228 27.066 2.519 1.00 14.28 74 PHE A CA 1
ATOM 572 C C . PHE A 1 77 ? -0.980 27.603 3.913 1.00 14.01 74 PHE A C 1
ATOM 573 O O . PHE A 1 77 ? -0.003 28.324 4.145 1.00 14.13 74 PHE A O 1
ATOM 581 N N . VAL A 1 78 ? -1.856 27.199 4.836 1.00 13.36 75 VAL A N 1
ATOM 582 C CA . VAL A 1 78 ? -1.583 27.268 6.267 1.00 13.56 75 VAL A CA 1
ATOM 583 C C . VAL A 1 78 ? -1.554 25.828 6.747 1.00 13.89 75 VAL A C 1
ATOM 584 O O . VAL A 1 78 ? -2.560 25.096 6.642 1.00 13.04 75 VAL A O 1
ATOM 588 N N . VAL A 1 79 ? -0.390 25.429 7.249 1.00 13.36 76 VAL A N 1
ATOM 589 C CA . VAL A 1 79 ? -0.093 24.008 7.499 1.00 13.36 76 VAL A CA 1
ATOM 590 C C . VAL A 1 79 ? 0.128 23.764 8.981 1.00 13.22 76 VAL A C 1
ATOM 591 O O . VAL A 1 79 ? 0.872 24.501 9.629 1.00 14.72 76 VAL A O 1
ATOM 595 N N . GLU A 1 80 ? -0.511 22.726 9.515 1.00 13.09 77 GLU A N 1
ATOM 596 C CA . GLU A 1 80 ? -0.152 22.222 10.842 1.00 13.41 77 GLU A CA 1
ATOM 597 C C . GLU A 1 80 ? 0.717 21.012 10.580 1.00 14.15 77 GLU A C 1
ATOM 598 O O . GLU A 1 80 ? 0.271 20.066 9.934 1.00 15.17 77 GLU A O 1
ATOM 604 N N . ASN A 1 81 ? 1.963 21.057 11.049 1.00 14.06 78 ASN A N 1
ATOM 605 C CA . ASN A 1 81 ? 2.953 20.048 10.686 1.00 14.68 78 ASN A CA 1
ATOM 606 C C . ASN A 1 81 ? 3.617 19.460 11.936 1.00 15.74 78 ASN A C 1
ATOM 607 O O . ASN A 1 81 ? 4.176 20.198 12.718 1.00 16.47 78 ASN A O 1
ATOM 612 N N . ARG A 1 82 ? 3.533 18.145 12.121 1.00 16.18 79 ARG A N 1
ATOM 613 C CA . ARG A 1 82 ? 4.264 17.462 13.188 1.00 17.42 79 ARG A CA 1
ATOM 614 C C . ARG A 1 82 ? 5.259 16.544 12.505 1.00 17.99 79 ARG A C 1
ATOM 615 O O . ARG A 1 82 ? 4.908 15.823 11.559 1.00 18.34 79 ARG A O 1
ATOM 623 N N . PHE A 1 83 ? 6.493 16.544 12.990 1.00 17.08 80 PHE A N 1
ATOM 624 C CA . PHE A 1 83 ? 7.492 15.630 12.469 1.00 17.40 80 PHE A CA 1
ATOM 625 C C . PHE A 1 83 ? 8.611 15.422 13.480 1.00 17.77 80 PHE A C 1
ATOM 626 O O . PHE A 1 83 ? 8.721 16.161 14.468 1.00 16.75 80 PHE A O 1
ATOM 634 N N . GLU A 1 84 ? 9.433 14.406 13.217 1.00 18.20 81 GLU A N 1
ATOM 635 C CA . GLU A 1 84 ? 10.600 14.081 14.034 1.00 19.28 81 GLU A CA 1
ATOM 636 C C . GLU A 1 84 ? 11.887 14.320 13.250 1.00 19.94 81 GLU A C 1
ATOM 637 O O . GLU A 1 84 ? 11.977 13.958 12.075 1.00 20.74 81 GLU A O 1
ATOM 643 N N . VAL A 1 85 ? 12.865 14.950 13.888 1.00 20.09 82 VAL A N 1
ATOM 644 C CA . VAL A 1 85 ? 14.235 14.976 13.351 1.00 20.93 82 VAL A CA 1
ATOM 645 C C . VAL A 1 85 ? 15.232 14.637 14.452 1.00 21.06 82 VAL A C 1
ATOM 646 O O . VAL A 1 85 ? 15.270 15.293 15.492 1.00 20.31 82 VAL A O 1
ATOM 650 N N . ASP A 1 86 ? 16.033 13.598 14.213 1.00 22.01 83 ASP A N 1
ATOM 651 C CA . ASP A 1 86 ? 17.068 13.161 15.156 1.00 23.10 83 ASP A CA 1
ATOM 652 C C . ASP A 1 86 ? 16.530 12.999 16.578 1.00 22.40 83 ASP A C 1
ATOM 653 O O . ASP A 1 86 ? 17.199 13.357 17.556 1.00 22.96 83 ASP A O 1
ATOM 658 N N . GLY A 1 87 ? 15.318 12.453 16.679 1.00 21.53 84 GLY A N 1
ATOM 659 C CA . GLY A 1 87 ? 14.699 12.154 17.968 1.00 20.35 84 GLY A CA 1
ATOM 660 C C . GLY A 1 87 ? 14.008 13.312 18.666 1.00 19.52 84 GLY A C 1
ATOM 661 O O . GLY A 1 87 ? 13.462 13.139 19.756 1.00 19.46 84 GLY A O 1
ATOM 662 N N . VAL A 1 88 ? 14.030 14.486 18.045 1.00 17.82 85 VAL A N 1
ATOM 663 C CA . VAL A 1 88 ? 13.343 15.65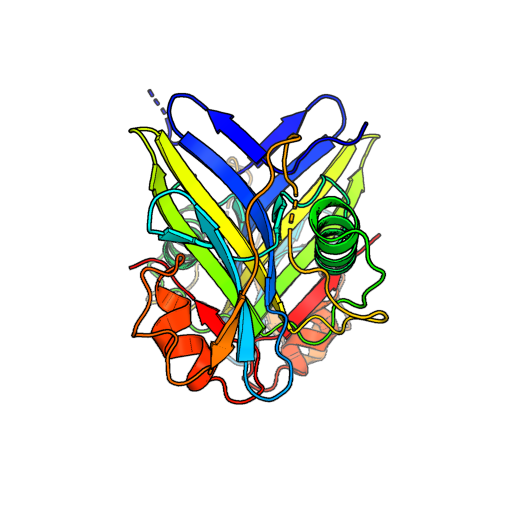5 18.591 1.00 16.50 85 VAL A CA 1
ATOM 664 C C . VAL A 1 88 ? 12.015 15.811 17.850 1.00 15.60 85 VAL A C 1
ATOM 665 O O . VAL A 1 88 ? 11.970 15.721 16.617 1.00 15.33 85 VAL A O 1
ATOM 669 N N . SER A 1 89 ? 10.940 16.027 18.602 1.00 14.57 86 SER A N 1
ATOM 670 C CA . SER A 1 89 ? 9.633 16.300 18.014 1.00 14.86 86 SER A CA 1
ATOM 671 C C . SER A 1 89 ? 9.492 17.777 17.652 1.00 14.68 86 SER A C 1
ATOM 672 O O . SER A 1 89 ? 9.943 18.656 18.401 1.00 15.91 86 SER A O 1
ATOM 675 N N . TYR A 1 90 ? 8.861 18.039 16.511 1.00 14.40 87 TYR A N 1
ATOM 676 C CA . TYR A 1 90 ? 8.560 19.403 16.067 1.00 13.63 87 TYR A CA 1
ATOM 677 C C . TYR A 1 90 ? 7.082 19.544 15.800 1.00 13.11 87 TYR A C 1
ATOM 678 O O . TYR A 1 90 ? 6.450 18.631 15.264 1.00 13.67 87 TYR A O 1
ATOM 687 N N . HIS A 1 91 ? 6.532 20.685 16.191 1.00 12.06 88 HIS A N 1
ATOM 688 C CA . HIS A 1 91 ? 5.157 21.024 15.880 1.00 11.93 88 HIS A CA 1
ATOM 689 C C . HIS A 1 91 ? 5.161 22.458 15.376 1.00 13.02 88 HIS A C 1
ATOM 690 O O . HIS A 1 91 ? 5.344 23.403 16.164 1.00 14.48 88 HIS A O 1
ATOM 697 N N . ASN A 1 92 ? 4.955 22.610 14.069 1.00 13.57 89 ASN A N 1
ATOM 698 C CA . ASN A 1 92 ? 4.942 23.917 13.399 1.00 14.52 89 ASN A CA 1
ATOM 699 C C . ASN A 1 92 ? 3.557 24.291 12.925 1.00 14.13 89 ASN A C 1
ATOM 700 O O . ASN A 1 92 ? 2.786 23.438 12.449 1.00 14.54 89 ASN A O 1
ATOM 705 N N . ILE A 1 93 ? 3.265 25.582 12.974 1.00 13.23 90 ILE A N 1
ATOM 706 C CA . ILE A 1 93 ? 2.250 26.152 12.072 1.00 14.13 90 ILE A CA 1
ATOM 707 C C . ILE A 1 93 ? 3.071 26.828 10.983 1.00 13.93 90 ILE A C 1
ATOM 708 O O . ILE A 1 93 ? 3.974 27.625 11.298 1.00 14.79 90 ILE A O 1
ATOM 713 N N . GLU A 1 94 ? 2.764 26.544 9.721 1.00 13.72 91 GLU A N 1
ATOM 714 C CA . GLU A 1 94 ? 3.571 27.091 8.612 1.00 13.86 91 GLU A CA 1
ATOM 715 C C . GLU A 1 94 ? 2.716 27.866 7.646 1.00 14.32 91 GLU A C 1
ATOM 716 O O . GLU A 1 94 ? 1.621 27.425 7.281 1.00 15.66 91 GLU A O 1
ATOM 722 N N . PHE A 1 95 ? 3.231 29.011 7.210 1.00 12.90 92 PHE A N 1
ATOM 723 C CA . PHE A 1 95 ? 2.546 29.831 6.217 1.00 13.54 92 PHE A CA 1
ATOM 724 C C . PHE A 1 95 ? 3.354 29.741 4.943 1.00 13.17 92 PHE A C 1
ATOM 725 O O . PHE A 1 95 ? 4.497 30.209 4.896 1.00 13.69 92 PHE A O 1
ATOM 733 N N . HIS A 1 96 ? 2.753 29.151 3.914 1.00 13.93 93 HIS A N 1
ATOM 734 C CA . HIS A 1 96 ? 3.459 28.870 2.662 1.00 13.11 93 HIS A CA 1
ATOM 735 C C . HIS A 1 96 ? 3.037 29.914 1.643 1.00 13.70 93 HIS A C 1
ATOM 736 O O . HIS A 1 96 ? 1.858 29.942 1.234 1.00 13.67 93 HIS A O 1
ATOM 743 N N . TYR A 1 97 ? 3.994 30.748 1.221 1.00 13.19 94 TYR A N 1
ATOM 744 C CA . TYR A 1 97 ? 3.743 31.855 0.284 1.00 14.28 94 TYR A CA 1
ATOM 745 C C . TYR A 1 97 ? 4.293 31.616 -1.105 1.00 14.34 94 TYR A C 1
ATOM 746 O O . TYR A 1 97 ? 5.424 31.153 -1.242 1.00 14.23 94 TYR A O 1
ATOM 755 N N . LEU A 1 98 ? 3.508 31.980 -2.130 1.00 14.18 95 LEU A N 1
ATOM 756 C CA . LEU A 1 98 ? 3.983 31.893 -3.516 1.00 14.92 95 LEU A CA 1
ATOM 757 C C . LEU A 1 98 ? 4.772 33.176 -3.804 1.00 15.03 95 LEU A C 1
ATOM 758 O O . LEU A 1 98 ? 4.301 34.102 -4.474 1.00 16.33 95 LEU A O 1
ATOM 763 N N . VAL A 1 99 ? 5.988 33.224 -3.272 1.00 15.55 96 VAL A N 1
ATOM 764 C CA . VAL A 1 99 ? 6.801 34.440 -3.283 1.00 15.96 96 VAL A CA 1
ATOM 765 C C . VAL A 1 99 ? 7.128 34.910 -4.707 1.00 16.57 96 VAL A C 1
ATOM 766 O O . VAL A 1 99 ? 7.330 34.101 -5.612 1.00 17.30 96 VAL A O 1
ATOM 770 N N . ASP A 1 100 ? 7.155 36.227 -4.890 1.00 16.99 97 ASP A N 1
ATOM 771 C CA . ASP A 1 100 ? 7.636 36.844 -6.129 1.00 17.98 97 ASP A CA 1
ATOM 772 C C . ASP A 1 100 ? 9.034 37.420 -5.903 1.00 17.88 97 ASP A C 1
ATOM 773 O O . ASP A 1 100 ? 9.207 38.364 -5.133 1.00 17.55 97 ASP A O 1
ATOM 778 N N . LEU A 1 101 ? 10.039 36.839 -6.544 1.00 18.10 98 LEU A N 1
ATOM 779 C CA . LEU A 1 101 ? 11.386 37.406 -6.465 1.00 18.29 98 LEU A CA 1
ATOM 780 C C . LEU A 1 101 ? 11.474 38.687 -7.294 1.00 18.39 98 LEU A C 1
ATOM 781 O O . LEU A 1 101 ? 10.905 38.769 -8.391 1.00 18.21 98 LEU A O 1
ATOM 786 N N . LEU A 1 102 ? 12.211 39.667 -6.780 1.00 18.39 99 LEU A N 1
ATOM 787 C CA . LEU A 1 102 ? 12.386 40.942 -7.478 1.00 18.93 99 LEU A CA 1
ATOM 788 C C . LEU A 1 102 ? 13.756 41.034 -8.143 1.00 19.37 99 LEU A C 1
ATOM 789 O O . LEU A 1 102 ? 14.083 42.049 -8.774 1.00 19.46 99 LEU A O 1
ATOM 794 N N . GLU A 1 103 ? 14.546 39.972 -7.970 1.00 19.72 100 GLU A N 1
ATOM 795 C CA . GLU A 1 103 ? 15.865 39.786 -8.601 1.00 20.99 100 GLU A CA 1
ATOM 796 C C . GLU A 1 103 ? 16.005 38.307 -8.987 1.00 20.81 100 GLU A C 1
ATOM 797 O O . GLU A 1 103 ? 15.241 37.470 -8.496 1.00 21.73 100 GLU A O 1
ATOM 803 N N . ASP A 1 104 ? 16.984 37.973 -9.832 1.00 21.58 101 ASP A N 1
ATOM 804 C CA . ASP A 1 104 ? 17.258 36.572 -10.169 1.00 21.66 101 ASP A CA 1
ATOM 805 C C . ASP A 1 104 ? 17.637 35.773 -8.927 1.00 22.20 101 ASP A C 1
ATOM 806 O O . ASP A 1 104 ? 18.352 36.279 -8.069 1.00 21.52 101 ASP A O 1
ATOM 811 N N . ALA A 1 105 ? 17.181 34.526 -8.851 1.00 22.88 102 ALA A N 1
ATOM 812 C CA . ALA A 1 105 ? 17.599 33.613 -7.772 1.00 23.93 102 ALA A CA 1
ATOM 813 C C . ALA A 1 105 ? 19.048 33.158 -7.971 1.00 24.62 102 ALA A C 1
ATOM 814 O O . ALA A 1 105 ? 19.459 32.906 -9.109 1.00 24.39 102 ALA A O 1
ATOM 816 N N . PRO A 1 106 ? 19.818 33.046 -6.870 1.00 24.92 103 PRO A N 1
ATOM 817 C CA . PRO A 1 106 ? 21.168 32.491 -6.930 1.00 25.63 103 PRO A CA 1
ATOM 818 C C . PRO A 1 106 ? 21.189 30.965 -7.038 1.00 25.62 103 PRO A C 1
ATOM 819 O O . PRO A 1 106 ? 20.163 30.319 -6.860 1.00 26.72 103 PRO A O 1
ATOM 823 N N . LEU A 1 107 ? 22.369 30.416 -7.329 1.00 26.46 104 LEU A N 1
ATOM 824 C CA . LEU A 1 107 ? 22.563 28.970 -7.483 1.00 26.68 104 LEU A CA 1
ATOM 825 C C . LEU A 1 107 ? 22.667 28.252 -6.130 1.00 26.34 104 LEU A C 1
ATOM 826 O O . LEU A 1 107 ? 22.533 27.022 -6.050 1.00 25.74 104 LEU A O 1
ATOM 831 N N . THR A 1 108 ? 22.880 29.031 -5.068 1.00 25.48 105 THR A N 1
ATOM 832 C CA . THR A 1 108 ? 23.122 28.475 -3.733 1.00 25.49 105 THR A CA 1
ATOM 833 C C . THR A 1 108 ? 22.357 29.250 -2.663 1.00 24.70 105 THR A C 1
ATOM 834 O O . THR A 1 108 ? 22.069 30.430 -2.846 1.00 25.27 105 THR A O 1
ATOM 846 N N . GLN A 1 110 ? 22.243 29.920 1.777 1.00 22.94 107 GLN A N 1
ATOM 847 C CA . GLN A 1 110 ? 23.019 29.740 2.988 1.00 23.25 107 GLN A CA 1
ATOM 848 C C . GLN A 1 110 ? 22.079 29.869 4.167 1.00 22.55 107 GLN A C 1
ATOM 849 O O . GLN A 1 110 ? 21.152 30.678 4.143 1.00 22.44 107 GLN A O 1
ATOM 855 N N . GLU A 1 111 ? 22.285 29.021 5.165 1.00 22.19 108 GLU A N 1
ATOM 856 C CA . GLU A 1 111 ? 21.588 29.130 6.432 1.00 22.68 108 GLU A CA 1
ATOM 857 C C . GLU A 1 111 ? 22.566 28.702 7.514 1.00 21.48 108 GLU A C 1
ATOM 858 O O . GLU A 1 111 ? 23.220 27.669 7.377 1.00 21.37 108 GLU A O 1
ATOM 864 N N . ASP A 1 112 ? 22.656 29.506 8.573 1.00 20.74 109 ASP A N 1
ATOM 865 C CA . ASP A 1 112 ? 23.618 29.293 9.660 1.00 20.00 109 ASP A CA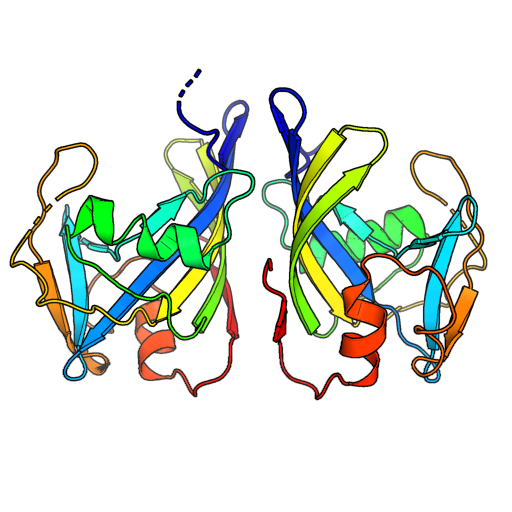 1
ATOM 866 C C . ASP A 1 112 ? 25.044 29.087 9.143 1.00 19.46 109 ASP A C 1
ATOM 867 O O . ASP A 1 112 ? 25.830 28.326 9.729 1.00 17.93 109 ASP A O 1
ATOM 872 N N . GLU A 1 113 ? 25.354 29.778 8.042 1.00 18.24 110 GLU A N 1
ATOM 873 C CA . GLU A 1 113 ? 26.687 29.811 7.441 1.00 18.91 110 GLU A CA 1
ATOM 874 C C . GLU A 1 113 ? 27.102 28.484 6.810 1.00 19.36 110 GLU A C 1
ATOM 875 O O . GLU A 1 113 ? 28.297 28.215 6.601 1.00 19.49 110 GLU A O 1
ATOM 881 N N . LYS A 1 114 ? 26.101 27.662 6.505 1.00 20.57 111 LYS A N 1
ATOM 882 C CA . LYS A 1 114 ? 26.304 26.434 5.767 1.00 21.80 111 LYS A CA 1
ATOM 883 C C . LYS A 1 114 ? 25.598 26.582 4.437 1.00 22.52 111 LYS A C 1
ATOM 884 O O . LYS A 1 114 ? 24.401 26.910 4.389 1.00 22.97 111 LYS A O 1
ATOM 890 N N . ARG A 1 115 ? 26.333 26.347 3.360 1.00 22.84 112 ARG A N 1
ATOM 891 C CA . ARG A 1 115 ? 25.773 26.513 2.020 1.00 23.52 112 ARG A CA 1
ATOM 892 C C . ARG A 1 115 ? 25.218 25.213 1.457 1.00 22.90 112 ARG A C 1
ATOM 893 O O . ARG A 1 115 ? 25.756 24.130 1.701 1.00 22.77 112 ARG A O 1
ATOM 901 N N . GLN A 1 116 ? 24.130 25.341 0.709 1.00 22.55 113 GLN A N 1
ATOM 902 C CA . GLN A 1 116 ? 23.482 24.220 0.049 1.00 22.51 113 GLN A CA 1
ATOM 903 C C . GLN A 1 116 ? 23.158 24.653 -1.375 1.00 22.16 113 GLN A C 1
ATOM 904 O O . GLN A 1 116 ? 22.846 25.827 -1.611 1.00 21.62 113 GLN A O 1
ATOM 910 N N . PRO A 1 117 ? 23.226 23.713 -2.335 1.00 22.19 114 PRO A N 1
ATOM 911 C CA . PRO A 1 117 ? 22.864 24.086 -3.689 1.00 21.91 114 PRO A CA 1
ATOM 912 C C . PRO A 1 117 ? 21.357 24.248 -3.798 1.00 21.54 114 PRO A C 1
ATOM 913 O O . PRO A 1 117 ? 20.609 23.604 -3.052 1.00 21.82 114 PRO A O 1
ATOM 917 N N . CYS A 1 118 ? 20.900 25.137 -4.666 1.00 21.31 115 CYS A N 1
ATOM 918 C CA A CYS A 1 118 ? 19.477 25.219 -4.986 0.50 20.71 115 CYS A CA 1
ATOM 919 C CA B CYS A 1 118 ? 19.475 25.143 -4.961 0.50 21.62 115 CYS A CA 1
ATOM 920 C C . CYS A 1 118 ? 19.200 24.755 -6.405 1.00 21.06 115 CYS A C 1
ATOM 921 O O . CYS A 1 118 ? 20.058 24.889 -7.296 1.00 21.20 115 CYS A O 1
ATOM 926 N N . GLU A 1 119 ? 18.016 24.211 -6.607 1.00 20.81 116 GLU A N 1
ATOM 927 C CA . GLU A 1 119 ? 17.636 23.723 -7.911 1.00 21.29 116 GLU A CA 1
ATOM 928 C C . GLU A 1 119 ? 16.188 24.069 -8.160 1.00 20.92 116 GLU A C 1
ATOM 929 O O . GLU A 1 119 ? 15.376 24.106 -7.227 1.00 20.74 116 GLU A O 1
ATOM 935 N N . TRP A 1 120 ? 15.882 24.335 -9.428 1.00 20.38 117 TRP A N 1
ATOM 936 C CA . TRP A 1 120 ? 14.531 24.608 -9.881 1.00 20.65 117 TRP A CA 1
ATOM 937 C C . TRP A 1 120 ? 13.959 23.297 -10.400 1.00 20.41 117 TRP A C 1
ATOM 938 O O . TRP A 1 120 ? 14.483 22.761 -11.379 1.00 20.44 117 TRP A O 1
ATOM 949 N N . ILE A 1 121 ? 12.904 22.783 -9.751 1.00 19.55 118 ILE A N 1
ATOM 950 C CA . ILE A 1 121 ? 12.318 21.500 -10.167 1.00 19.80 118 ILE A CA 1
ATOM 951 C C . ILE A 1 121 ? 10.871 21.619 -10.668 1.00 19.30 118 ILE A C 1
ATOM 952 O O . ILE A 1 121 ? 10.038 22.258 -10.025 1.00 18.72 118 ILE A O 1
ATOM 957 N N . ASP A 1 122 ? 10.573 20.979 -11.800 1.00 19.66 119 ASP A N 1
ATOM 958 C CA . ASP A 1 122 ? 9.221 21.050 -12.356 1.00 19.52 119 ASP A CA 1
ATOM 959 C C . ASP A 1 122 ? 8.137 20.611 -11.350 1.00 19.07 119 ASP A C 1
ATOM 960 O O . ASP A 1 122 ? 8.276 19.613 -10.643 1.00 18.65 119 ASP A O 1
ATOM 965 N N . LEU A 1 123 ? 7.041 21.355 -11.302 1.00 18.87 120 LEU A N 1
ATOM 966 C CA . LEU A 1 123 ? 5.988 21.069 -10.323 1.00 18.78 120 LEU A CA 1
ATOM 967 C C . LEU A 1 123 ? 5.451 19.635 -10.432 1.00 18.46 120 LEU A C 1
ATOM 968 O O . LEU A 1 123 ? 5.090 19.027 -9.423 1.00 19.56 120 LEU A O 1
ATOM 973 N N . ASP A 1 124 ? 5.434 19.084 -11.647 1.00 18.37 121 ASP A N 1
ATOM 974 C CA . ASP A 1 124 ? 4.880 17.750 -11.873 1.00 17.91 121 ASP A CA 1
ATOM 975 C C . ASP A 1 124 ? 5.888 16.660 -11.512 1.00 17.67 121 ASP A C 1
ATOM 976 O O . ASP A 1 124 ? 5.573 15.483 -11.584 1.00 17.38 121 ASP A O 1
ATOM 981 N N . LYS A 1 125 ? 7.083 17.084 -11.097 1.00 16.70 122 LYS A N 1
ATOM 982 C CA . LYS A 1 125 ? 8.177 16.179 -10.739 1.00 16.12 122 LYS A CA 1
ATOM 983 C C . LYS A 1 125 ? 8.549 16.275 -9.256 1.00 16.50 122 LYS A C 1
ATOM 984 O O . LYS A 1 125 ? 9.523 15.658 -8.829 1.00 16.62 122 LYS A O 1
ATOM 990 N N . LEU A 1 126 ? 7.769 17.030 -8.481 1.00 16.98 123 LEU A N 1
ATOM 991 C CA . LEU A 1 126 ? 7.982 17.101 -7.021 1.00 17.50 123 LEU A CA 1
ATOM 992 C C . LEU A 1 126 ? 7.819 15.726 -6.372 1.00 17.10 123 LEU A C 1
ATOM 993 O O . LEU A 1 126 ? 8.496 15.403 -5.384 1.00 17.51 123 LEU A O 1
ATOM 998 N N . GLN A 1 127 ? 6.917 14.922 -6.923 1.00 16.84 124 GLN A N 1
ATOM 999 C CA A GLN A 1 127 ? 6.719 13.569 -6.425 0.50 16.22 124 GLN A CA 1
ATOM 1000 C CA B GLN A 1 127 ? 6.701 13.547 -6.489 0.50 16.63 124 GLN A CA 1
ATOM 1001 C C . GLN A 1 127 ? 7.929 12.672 -6.732 1.00 16.42 124 GLN A C 1
ATOM 1002 O O . GLN A 1 127 ? 7.965 11.522 -6.313 1.00 15.83 124 GLN A O 1
ATOM 1013 N N . ASN A 1 128 ? 8.925 13.211 -7.445 1.00 15.87 125 ASN A N 1
ATOM 1014 C CA . ASN A 1 128 ? 10.121 12.431 -7.816 1.00 15.04 125 ASN A CA 1
ATOM 1015 C C . ASN A 1 128 ? 11.418 12.848 -7.100 1.00 15.28 125 ASN A C 1
ATOM 1016 O O . ASN A 1 128 ? 12.520 12.415 -7.478 1.00 15.20 125 ASN A O 1
ATOM 1021 N N . ILE A 1 129 ? 11.252 13.653 -6.050 1.00 15.99 126 ILE A N 1
ATOM 1022 C CA . ILE A 1 129 ? 12.325 14.006 -5.097 1.00 16.50 126 ILE A CA 1
ATOM 1023 C C . ILE A 1 129 ? 11.869 13.745 -3.634 1.00 17.05 126 ILE A C 1
ATOM 1024 O O . ILE A 1 129 ? 10.655 13.720 -3.349 1.00 17.85 126 ILE A O 1
ATOM 1029 N N . GLN A 1 130 ? 12.825 13.527 -2.720 1.00 17.13 127 GLN A N 1
ATOM 1030 C CA A GLN A 1 130 ? 12.524 13.385 -1.296 0.50 17.01 127 GLN A CA 1
ATOM 1031 C CA B GLN A 1 130 ? 12.487 13.390 -1.301 0.50 17.19 127 GLN A CA 1
ATOM 1032 C C . GLN A 1 130 ? 12.320 14.772 -0.675 1.00 16.92 127 GLN A C 1
ATOM 1033 O O . GLN A 1 130 ? 13.143 15.244 0.130 1.00 17.03 127 GLN A O 1
ATOM 1044 N N . LEU A 1 131 ? 11.238 15.421 -1.066 1.00 16.17 128 LEU A N 1
ATOM 1045 C CA . LEU A 1 131 ? 10.901 16.755 -0.601 1.00 15.73 128 LEU A CA 1
ATOM 1046 C C . LEU A 1 131 ? 10.190 16.700 0.750 1.00 16.81 128 LEU A C 1
ATOM 1047 O O . LEU A 1 131 ? 9.291 15.885 0.961 1.00 17.43 128 LEU A O 1
ATOM 1052 N N . VAL A 1 132 ? 10.576 17.592 1.652 1.00 17.12 129 VAL A N 1
ATOM 1053 C CA . VAL A 1 132 ? 9.807 17.799 2.877 1.00 18.59 129 VAL A CA 1
ATOM 1054 C C . VAL A 1 132 ? 9.475 19.280 3.008 1.00 18.49 129 VAL A C 1
ATOM 1055 O O . VAL A 1 132 ? 10.297 20.138 2.683 1.00 17.89 129 VAL A O 1
ATOM 1059 N N . PRO A 1 133 ? 8.259 19.581 3.471 1.00 19.34 130 PRO A N 1
ATOM 1060 C CA . PRO A 1 133 ? 7.255 18.615 3.894 1.00 19.86 130 PRO A CA 1
ATOM 1061 C C . PRO A 1 133 ? 6.308 18.101 2.798 1.00 20.49 130 PRO A C 1
ATOM 1062 O O . PRO A 1 133 ? 6.288 18.650 1.709 1.00 20.39 130 PRO A O 1
ATOM 1066 N N . VAL A 1 134 ? 5.661 16.946 2.957 1.00 21.98 131 VAL A N 1
ATOM 1067 C CA . VAL A 1 134 ? 5.806 15.850 2.039 1.00 21.41 131 VAL A CA 1
ATOM 1068 C C . VAL A 1 134 ? 4.464 16.171 1.329 1.00 20.52 131 VAL A C 1
ATOM 1069 O O . VAL A 1 134 ? 4.262 15.840 0.156 1.00 21.73 131 VAL A O 1
ATOM 1073 N N . PHE A 1 135 ? 3.569 16.887 2.044 1.00 20.72 132 PHE A N 1
ATOM 1074 C CA . PHE A 1 135 ? 2.274 17.322 1.474 1.00 19.07 132 PHE A CA 1
ATOM 1075 C C . PHE A 1 135 ? 2.427 18.112 0.172 1.00 18.58 132 PHE A C 1
ATOM 1076 O O . PHE A 1 135 ? 1.543 18.068 -0.689 1.00 18.59 132 PHE A O 1
ATOM 1084 N N . LEU A 1 136 ? 3.542 18.835 0.026 1.00 17.78 133 LEU A N 1
ATOM 1085 C CA . LEU A 1 136 ? 3.756 19.653 -1.167 1.00 17.92 133 LEU A CA 1
ATOM 1086 C C . LEU A 1 136 ? 3.777 18.844 -2.460 1.00 18.32 133 LEU A C 1
ATOM 1087 O O . LEU A 1 136 ? 3.374 19.356 -3.522 1.00 18.30 133 LEU A O 1
ATOM 1092 N N . LYS A 1 137 ? 4.253 17.593 -2.371 1.00 18.81 134 LYS A N 1
ATOM 1093 C CA . LYS A 1 137 ? 4.452 16.757 -3.559 1.00 19.81 134 LYS A CA 1
ATOM 1094 C C . LYS A 1 137 ? 3.159 16.600 -4.362 1.00 20.16 134 LYS A C 1
ATOM 1095 O O . LYS A 1 137 ? 3.189 16.545 -5.597 1.00 21.00 134 LYS A O 1
ATOM 1101 N N . THR A 1 138 ? 2.035 16.565 -3.649 1.00 20.35 135 THR A N 1
ATOM 1102 C CA . THR A 1 138 ? 0.711 16.461 -4.252 1.00 21.18 135 THR A CA 1
ATOM 1103 C C . THR A 1 138 ? -0.033 17.806 -4.241 1.00 20.94 135 THR A C 1
ATOM 1104 O O . THR A 1 138 ? -0.670 18.175 -5.234 1.00 20.95 135 THR A O 1
ATOM 1108 N N . ALA A 1 139 ? 0.080 18.543 -3.134 1.00 20.46 136 ALA A N 1
ATOM 1109 C CA . ALA A 1 139 ? -0.745 19.736 -2.936 1.00 20.41 136 ALA A CA 1
ATOM 1110 C C . ALA A 1 139 ? -0.345 20.876 -3.846 1.00 20.09 136 ALA A C 1
ATOM 1111 O O . ALA A 1 139 ? -1.194 21.625 -4.284 1.00 20.18 136 ALA A O 1
ATOM 1113 N N . LEU A 1 140 ? 0.952 21.031 -4.106 1.00 20.31 137 LEU A N 1
ATOM 1114 C CA . LEU A 1 140 ? 1.396 22.165 -4.910 1.00 20.65 137 LEU A CA 1
ATOM 1115 C C . LEU A 1 140 ? 0.983 22.050 -6.392 1.00 21.34 137 LEU A C 1
ATOM 1116 O O . LEU A 1 140 ? 0.355 22.968 -6.917 1.00 22.01 137 LEU A O 1
ATOM 1121 N N . PRO A 1 141 ? 1.288 20.917 -7.058 1.00 21.89 138 PRO A N 1
ATOM 1122 C CA . PRO A 1 141 ? 0.822 20.815 -8.447 1.00 22.23 138 PRO A CA 1
ATOM 1123 C C . PRO A 1 141 ? -0.705 20.811 -8.577 1.00 22.83 138 PRO A C 1
ATOM 1124 O O . PRO A 1 141 ? -1.217 21.218 -9.614 1.00 24.06 138 PRO A O 1
ATOM 1128 N N . ASP A 1 142 ? -1.412 20.381 -7.529 1.00 22.94 139 ASP A N 1
ATOM 1129 C CA . ASP A 1 142 ? -2.883 20.378 -7.511 1.00 23.34 139 ASP A CA 1
ATOM 1130 C C . ASP A 1 142 ? -3.501 21.721 -7.131 1.00 22.87 139 ASP A C 1
ATOM 1131 O O . ASP A 1 142 ? -4.726 21.846 -7.136 1.00 22.59 139 ASP A O 1
ATOM 1136 N N . TRP A 1 143 ? -2.679 22.704 -6.762 1.00 21.96 140 TRP A N 1
ATOM 1137 C CA . TRP A 1 143 ? -3.207 23.948 -6.160 1.00 21.54 140 TRP A CA 1
ATOM 1138 C C . TRP A 1 143 ? -4.103 24.688 -7.164 1.00 22.63 140 TRP A C 1
ATOM 1139 O O . TRP A 1 143 ? -3.811 24.722 -8.367 1.00 23.13 140 TRP A O 1
ATOM 1150 N N . GLU A 1 144 ? -5.217 25.231 -6.671 1.00 22.75 141 GLU A N 1
ATOM 1151 C CA . GLU A 1 144 ? -6.248 25.800 -7.541 1.00 24.06 141 GLU A CA 1
ATOM 1152 C C . GLU A 1 144 ? -6.490 27.307 -7.353 1.00 22.39 141 GLU A C 1
ATOM 1153 O O . GLU A 1 144 ? -7.492 27.836 -7.832 1.00 22.58 141 GLU A O 1
ATOM 1159 N N . GLY A 1 145 ? -5.567 27.997 -6.685 1.00 20.89 142 GLY A N 1
ATOM 1160 C CA . GLY A 1 145 ? -5.686 29.437 -6.501 1.00 19.31 142 GLY A CA 1
ATOM 1161 C C . GLY A 1 145 ? -6.368 29.876 -5.213 1.00 18.77 142 GLY A C 1
ATOM 1162 O O . GLY A 1 145 ? -6.511 31.074 -4.962 1.00 19.41 142 GLY A O 1
ATOM 1163 N N . GLN A 1 146 ? -6.797 28.924 -4.387 1.00 17.45 143 GLN A N 1
ATOM 1164 C CA . GLN A 1 146 ? -7.456 29.282 -3.124 1.00 16.87 143 GLN A CA 1
ATOM 1165 C C . GLN A 1 146 ? -6.671 28.784 -1.925 1.00 15.85 143 GLN A C 1
ATOM 1166 O O . GLN A 1 146 ? -6.186 27.652 -1.912 1.00 16.06 143 GLN A O 1
ATOM 1172 N N . LEU A 1 147 ? -6.555 29.651 -0.930 1.00 14.95 144 LEU A N 1
ATOM 1173 C CA . LEU A 1 147 ? -5.926 29.314 0.336 1.00 14.33 144 LEU A CA 1
ATOM 1174 C C . LEU A 1 147 ? -6.457 27.993 0.878 1.00 14.48 144 LEU A C 1
ATOM 1175 O O . LEU A 1 147 ? -7.673 27.820 0.977 1.00 14.66 144 LEU A O 1
ATOM 1180 N N . ARG A 1 148 ? -5.542 27.084 1.232 1.00 14.86 145 ARG A N 1
ATOM 1181 C CA . ARG A 1 148 ? -5.903 25.752 1.752 1.00 14.85 145 ARG A CA 1
ATOM 1182 C C . ARG A 1 148 ? -5.285 25.475 3.109 1.00 14.94 145 ARG A C 1
ATOM 1183 O O . ARG A 1 148 ? -4.142 25.870 3.376 1.00 14.99 145 ARG A O 1
ATOM 1191 N N . HIS A 1 149 ? -6.048 24.791 3.961 1.00 14.34 146 HIS A N 1
ATOM 1192 C CA . HIS A 1 149 ? -5.583 24.362 5.284 1.00 13.62 146 HIS A CA 1
ATOM 1193 C C . HIS A 1 149 ? -5.065 22.933 5.172 1.00 14.55 146 HIS A C 1
ATOM 1194 O O . HIS A 1 149 ? -5.768 22.049 4.676 1.00 14.95 146 HIS A O 1
ATOM 1201 N N . ILE A 1 150 ? -3.825 22.713 5.592 1.00 14.21 147 ILE A N 1
ATOM 1202 C CA . ILE A 1 150 ? -3.259 21.373 5.611 1.00 15.19 147 ILE A CA 1
ATOM 1203 C C . ILE A 1 150 ? -3.273 20.929 7.056 1.00 16.94 147 ILE A C 1
ATOM 1204 O O . ILE A 1 150 ? -2.610 21.536 7.887 1.00 16.12 147 ILE A O 1
ATOM 1209 N N . HIS A 1 151 ? -4.052 19.883 7.354 1.00 18.20 148 HIS A N 1
ATOM 1210 C CA . HIS A 1 151 ? -4.314 19.472 8.741 1.00 19.77 148 HIS A CA 1
ATOM 1211 C C . HIS A 1 151 ? -3.442 18.315 9.199 1.00 21.28 148 HIS A C 1
ATOM 1212 O O . HIS A 1 151 ? -2.820 17.647 8.385 1.00 21.83 148 HIS A O 1
ATOM 1219 N N . LEU A 1 152 ? -3.378 18.102 10.508 1.00 22.29 149 LEU A N 1
ATOM 1220 C CA . LEU A 1 152 ? -2.670 16.930 11.055 1.00 23.83 149 LEU A CA 1
ATOM 1221 C C . LEU A 1 152 ? -3.518 15.662 10.876 1.00 25.03 149 LEU A C 1
ATOM 1222 O O . LEU A 1 152 ? -4.747 15.723 10.950 1.00 24.96 149 LEU A O 1
ATOM 1227 N N . GLU A 1 153 ? -2.875 14.518 10.629 1.00 26.32 150 GLU A N 1
ATOM 1228 C CA . GLU A 1 153 ? -3.617 13.253 10.483 1.00 27.02 150 GLU A CA 1
ATOM 1229 C C . GLU A 1 153 ? -4.192 12.752 11.813 1.00 27.52 150 GLU A C 1
ATOM 1230 O O . GLU A 1 153 ? -3.659 13.056 12.888 1.00 28.29 150 GLU A O 1
ATOM 1232 N N . ALA B 1 3 ? 4.380 17.172 35.029 1.00 29.33 0 ALA B N 1
ATOM 1233 C CA . ALA B 1 3 ? 3.854 15.833 34.646 1.00 28.55 0 ALA B CA 1
ATOM 1234 C C . ALA B 1 3 ? 2.335 15.866 34.471 1.00 28.53 0 ALA B C 1
ATOM 1235 O O . ALA B 1 3 ? 1.606 16.380 35.327 1.00 28.59 0 ALA B O 1
ATOM 1245 N N . THR B 1 5 ? 0.140 17.657 33.089 1.00 23.57 2 THR B N 1
ATOM 1246 C CA . THR B 1 5 ? -0.435 18.813 32.440 1.00 22.71 2 THR B CA 1
ATOM 1247 C C . THR B 1 5 ? 0.282 19.060 31.115 1.00 22.94 2 THR B C 1
ATOM 1248 O O . THR B 1 5 ? 1.450 19.422 31.073 1.00 24.45 2 THR B O 1
ATOM 1252 N N . GLN B 1 6 ? -0.438 18.856 30.034 1.00 22.34 3 GLN B N 1
ATOM 1253 C CA . GLN B 1 6 ? 0.138 18.944 28.727 1.00 22.42 3 GLN B CA 1
ATOM 1254 C C . GLN B 1 6 ? 0.623 20.392 28.472 1.00 21.01 3 GLN B C 1
ATOM 1255 O O . GLN B 1 6 ? 0.011 21.346 28.942 1.00 21.58 3 GLN B O 1
ATOM 1261 N N . GLN B 1 7 ? 1.737 20.540 27.754 1.00 19.32 4 GLN B N 1
ATOM 1262 C CA . GLN B 1 7 ? 2.284 21.857 27.417 1.00 17.98 4 GLN B CA 1
ATOM 1263 C C . GLN B 1 7 ? 1.348 22.600 26.457 1.00 17.43 4 GLN B C 1
ATOM 1264 O O . GLN B 1 7 ? 0.956 22.031 25.441 1.00 18.05 4 GLN B O 1
ATOM 1270 N N . ASP B 1 8 ? 0.989 23.846 26.782 1.00 16.11 5 ASP B N 1
ATOM 1271 C CA . ASP B 1 8 ? 0.243 24.697 25.857 1.00 16.27 5 ASP B CA 1
ATOM 1272 C C . ASP B 1 8 ? 1.174 25.324 24.830 1.00 15.17 5 ASP B C 1
ATOM 1273 O O . ASP B 1 8 ? 2.338 25.606 25.124 1.00 15.07 5 ASP B O 1
ATOM 1278 N N . PHE B 1 9 ? 0.635 25.577 23.645 1.00 14.50 6 PHE B N 1
ATOM 1279 C CA . PHE B 1 9 ? 1.366 26.248 22.574 1.00 13.04 6 PHE B CA 1
ATOM 1280 C C . PHE B 1 9 ? 1.314 27.756 22.853 1.00 13.49 6 PHE B C 1
ATOM 1281 O O . PHE B 1 9 ? 0.612 28.509 22.184 1.00 14.35 6 PHE B O 1
ATOM 1289 N N . ARG B 1 10 ? 2.035 28.182 23.886 1.00 13.69 7 ARG B N 1
ATOM 1290 C CA . ARG B 1 10 ? 2.022 29.563 24.319 1.00 14.12 7 ARG B CA 1
ATOM 1291 C C . ARG B 1 10 ? 3.276 29.756 25.143 1.00 13.53 7 ARG B C 1
ATOM 1292 O O . ARG B 1 10 ? 3.615 28.901 25.995 1.00 13.95 7 ARG B O 1
ATOM 1300 N N . THR B 1 11 ? 3.955 30.874 24.908 1.00 12.80 8 THR B N 1
ATOM 1301 C CA . THR B 1 11 ? 5.212 31.183 25.619 1.00 13.85 8 THR B CA 1
ATOM 1302 C C . THR B 1 11 ? 5.221 32.638 26.067 1.00 14.21 8 THR B C 1
ATOM 1303 O O . THR B 1 11 ? 4.773 33.502 25.336 1.00 14.34 8 THR B O 1
ATOM 1307 N N . LYS B 1 12 ? 5.729 32.908 27.268 1.00 15.09 9 LYS B N 1
ATOM 1308 C CA . LYS B 1 12 ? 5.992 34.273 27.672 1.00 16.87 9 LYS B CA 1
ATOM 1309 C C . LYS B 1 12 ? 7.495 34.480 27.904 1.00 18.64 9 LYS B C 1
ATOM 1310 O O . LYS B 1 12 ? 8.125 33.738 28.664 1.00 18.80 9 LYS B O 1
ATOM 1316 N N . VAL B 1 13 ? 8.067 35.468 27.214 1.00 20.15 10 VAL B N 1
ATOM 1317 C CA . VAL B 1 13 ? 9.474 35.832 27.395 1.00 21.97 10 VAL B CA 1
ATOM 1318 C C . VAL B 1 13 ? 9.514 37.314 27.709 1.00 22.97 10 VAL B C 1
ATOM 1319 O O . VAL B 1 13 ? 9.061 38.129 26.900 1.00 23.80 10 VAL B O 1
ATOM 1323 N N . ASP B 1 14 ? 10.067 37.652 28.877 1.00 24.65 11 ASP B N 1
ATOM 1324 C CA . ASP B 1 14 ? 10.065 39.025 29.380 1.00 25.86 11 ASP B CA 1
ATOM 1325 C C . ASP B 1 14 ? 8.684 39.683 29.225 1.00 25.60 11 ASP B C 1
ATOM 1326 O O . ASP B 1 14 ? 7.723 39.264 29.885 1.00 26.29 11 ASP B O 1
ATOM 1331 N N . ASN B 1 15 ? 8.574 40.681 28.351 1.00 24.73 12 ASN B N 1
ATOM 1332 C CA . ASN B 1 15 ? 7.298 41.355 28.141 1.00 23.69 12 ASN B CA 1
ATOM 1333 C C . ASN B 1 15 ? 6.694 41.051 26.769 1.00 22.84 12 ASN B C 1
ATOM 1334 O O . ASN B 1 15 ? 6.100 41.923 26.136 1.00 21.81 12 ASN B O 1
ATOM 1339 N N . THR B 1 16 ? 6.885 39.815 26.312 1.00 22.12 13 THR B N 1
ATOM 1340 C CA . THR B 1 16 ? 6.256 39.320 25.079 1.00 21.38 13 THR B CA 1
ATOM 1341 C C . THR B 1 16 ? 5.565 37.969 25.351 1.00 20.99 13 THR B C 1
ATOM 1342 O O . THR B 1 16 ? 6.088 37.120 26.076 1.00 20.86 13 THR B O 1
ATOM 1346 N N . VAL B 1 17 ? 4.371 37.801 24.796 1.00 19.22 14 VAL B N 1
ATOM 1347 C CA . VAL B 1 17 ? 3.647 36.530 24.819 1.00 18.39 14 VAL B CA 1
ATOM 1348 C C . VAL B 1 17 ? 3.343 36.139 23.381 1.00 17.42 14 VAL B C 1
ATOM 1349 O O . VAL B 1 17 ? 3.028 36.995 22.555 1.00 18.22 14 VAL B O 1
ATOM 1353 N N . PHE B 1 18 ? 3.451 34.858 23.068 1.00 15.85 15 PHE B N 1
ATOM 1354 C CA . PHE B 1 18 ? 3.190 34.411 21.701 1.00 14.71 15 PHE B CA 1
ATOM 1355 C C . PHE B 1 18 ? 2.727 32.985 21.678 1.00 14.51 15 PHE B C 1
ATOM 1356 O O . PHE B 1 18 ? 3.258 32.143 22.407 1.00 14.55 15 PHE B O 1
ATOM 1364 N N . GLY B 1 19 ? 1.726 32.706 20.852 1.00 13.33 16 GLY B N 1
ATOM 1365 C CA . GLY B 1 19 ? 1.234 31.335 20.793 1.00 13.70 16 GLY B CA 1
ATOM 1366 C C . GLY B 1 19 ? 0.184 31.140 19.732 1.00 13.94 16 GLY B C 1
ATOM 1367 O O . GLY B 1 19 ? -0.041 32.022 18.896 1.00 14.39 16 GLY B O 1
ATOM 1368 N N . VAL B 1 20 ? -0.446 29.981 19.781 1.00 13.43 17 VAL B N 1
ATOM 1369 C CA . VAL B 1 20 ? -1.444 29.596 18.785 1.00 13.35 17 VAL B CA 1
ATOM 1370 C C . VAL B 1 20 ? -2.736 29.253 19.515 1.00 13.54 17 VAL B C 1
ATOM 1371 O O . VAL B 1 20 ? -2.696 28.582 20.566 1.00 14.48 17 VAL B O 1
ATOM 1375 N N . ARG B 1 21 ? -3.859 29.725 18.966 1.00 12.89 18 ARG B N 1
ATOM 1376 C CA . ARG B 1 21 ? -5.165 29.612 19.602 1.00 14.10 18 ARG B CA 1
ATOM 1377 C C . ARG B 1 21 ? -6.205 29.033 18.657 1.00 13.88 18 ARG B C 1
ATOM 1378 O O . ARG B 1 21 ? -6.079 29.170 17.437 1.00 13.03 18 ARG B O 1
ATOM 1386 N N . ALA B 1 22 ? -7.213 28.382 19.232 1.00 13.04 19 ALA B N 1
ATOM 1387 C CA . ALA B 1 22 ? -8.398 27.952 18.471 1.00 13.45 19 ALA B CA 1
ATOM 1388 C C . ALA B 1 22 ? -9.611 28.660 19.024 1.00 13.79 19 ALA B C 1
ATOM 1389 O O . ALA B 1 22 ? -9.745 28.829 20.249 1.00 15.28 19 ALA B O 1
ATOM 1391 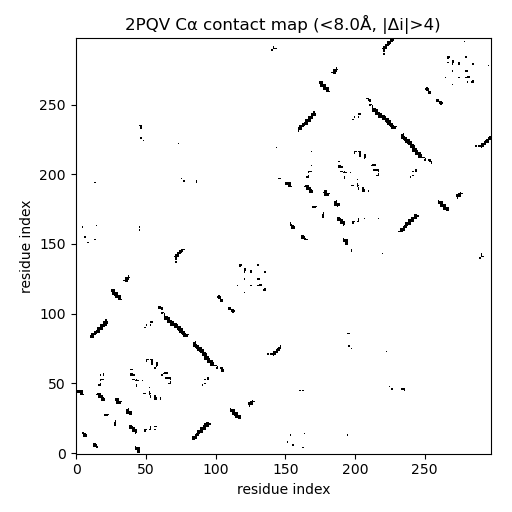N N . THR B 1 23 ? -10.482 29.093 18.118 1.00 13.67 20 THR B N 1
ATOM 1392 C CA . THR B 1 23 ? -11.678 29.868 18.483 1.00 14.10 20 THR B CA 1
ATOM 1393 C C . THR B 1 23 ? -12.911 29.204 17.893 1.00 14.38 20 THR B C 1
ATOM 1394 O O . THR B 1 23 ? -12.907 28.794 16.719 1.00 13.22 20 THR B O 1
ATOM 1398 N N . ALA B 1 24 ? -13.968 29.113 18.704 1.00 13.35 21 ALA B N 1
ATOM 1399 C CA . ALA B 1 24 ? -15.231 28.516 18.274 1.00 14.39 21 ALA B CA 1
ATOM 1400 C C . ALA B 1 24 ? -16.202 29.611 17.868 1.00 15.00 21 ALA B C 1
ATOM 1401 O O . ALA B 1 24 ? -16.646 30.412 18.705 1.00 16.03 21 ALA B O 1
ATOM 1403 N N . LEU B 1 25 ? -16.527 29.642 16.582 1.00 15.03 22 LEU B N 1
ATOM 1404 C CA . LEU B 1 25 ? -17.599 30.499 16.081 1.00 15.07 22 LEU B CA 1
ATOM 1405 C C . LEU B 1 25 ? -18.827 29.630 15.915 1.00 15.96 22 LEU B C 1
ATOM 1406 O O . LEU B 1 25 ? -19.003 28.964 14.887 1.00 16.87 22 LEU B O 1
ATOM 1411 N N . ILE B 1 26 ? -19.652 29.624 16.951 1.00 15.10 23 ILE B N 1
ATOM 1412 C CA . ILE B 1 26 ? -20.829 28.762 16.996 1.00 15.61 23 ILE B CA 1
ATOM 1413 C C . ILE B 1 26 ? -22.024 29.545 16.490 1.00 15.52 23 ILE B C 1
ATOM 1414 O O . ILE B 1 26 ? -22.463 30.514 17.117 1.00 15.74 23 ILE B O 1
ATOM 1419 N N . VAL B 1 27 ? -22.532 29.131 15.330 1.00 15.83 24 VAL B N 1
ATOM 1420 C CA . VAL B 1 27 ? -23.636 29.841 14.692 1.00 16.44 24 VAL B CA 1
ATOM 1421 C C . VAL B 1 27 ? -24.844 28.910 14.578 1.00 17.16 24 VAL B C 1
ATOM 1422 O O . VAL B 1 27 ? -24.756 27.836 13.974 1.00 17.49 24 VAL B O 1
ATOM 1426 N N . GLN B 1 28 ? -25.950 29.317 15.203 1.00 17.68 25 GLN B N 1
ATOM 1427 C CA . GLN B 1 28 ? -27.217 28.587 15.133 1.00 17.87 25 GLN B CA 1
ATOM 1428 C C . GLN B 1 28 ? -28.325 29.603 14.984 1.00 18.12 25 GLN B C 1
ATOM 1429 O O . GLN B 1 28 ? -28.308 30.644 15.645 1.00 17.33 25 GLN B O 1
ATOM 1435 N N . ASN B 1 29 ? -29.276 29.303 14.106 1.00 18.20 26 ASN B N 1
ATOM 1436 C CA . ASN B 1 29 ? -30.422 30.186 13.874 1.00 18.68 26 ASN B CA 1
ATOM 1437 C C . ASN B 1 29 ? -29.990 31.614 13.534 1.00 17.96 26 ASN B C 1
ATOM 1438 O O . ASN B 1 29 ? -30.576 32.590 14.019 1.00 18.18 26 ASN B O 1
ATOM 1443 N N . HIS B 1 30 ? -28.937 31.715 12.716 1.00 17.64 27 HIS B N 1
ATOM 1444 C CA . HIS B 1 30 ? -28.426 32.984 12.197 1.00 16.97 27 HIS B CA 1
ATOM 1445 C C . HIS B 1 30 ? -27.830 33.866 13.303 1.00 16.56 27 HIS B C 1
ATOM 1446 O O . HIS B 1 30 ? -27.680 35.073 13.130 1.00 16.26 27 HIS B O 1
ATOM 1453 N N . LYS B 1 31 ? -27.482 33.243 14.429 1.00 15.60 28 LYS B N 1
ATOM 1454 C CA . LYS B 1 31 ? -26.930 33.973 15.580 1.00 16.05 28 LYS B CA 1
ATOM 1455 C C . LYS B 1 31 ? -25.612 33.373 16.030 1.00 15.86 28 LYS B C 1
ATOM 1456 O O . LYS B 1 31 ? -25.455 32.156 16.002 1.00 16.64 28 LYS B O 1
ATOM 1462 N N . LEU B 1 32 ? -24.682 34.228 16.456 1.00 15.33 29 LEU B N 1
ATOM 1463 C CA . LEU B 1 32 ? -23.381 33.800 16.982 1.00 15.44 29 LEU B CA 1
ATOM 1464 C C . LEU B 1 32 ? -23.461 33.723 18.498 1.00 16.01 29 LEU B C 1
ATOM 1465 O O . LEU B 1 32 ? -23.989 34.649 19.135 1.00 16.49 29 LEU B O 1
ATOM 1470 N N . LEU B 1 33 ? -22.952 32.621 19.062 1.00 15.81 30 LEU B N 1
ATOM 1471 C CA . LEU B 1 33 ? -22.903 32.422 20.515 1.00 17.05 30 LEU B CA 1
ATOM 1472 C C . LEU B 1 33 ? -21.719 33.208 21.054 1.00 17.00 30 LEU B C 1
ATOM 1473 O O . LEU B 1 33 ? -20.568 32.948 20.670 1.00 16.29 30 LEU B O 1
ATOM 1478 N N . VAL B 1 34 ? -22.016 34.149 21.945 1.00 17.14 31 VAL B N 1
ATOM 1479 C CA . VAL B 1 34 ? -21.004 34.990 22.583 1.00 17.94 31 VAL B CA 1
ATOM 1480 C C . VAL B 1 34 ? -21.225 35.076 24.073 1.00 18.10 31 VAL B C 1
ATOM 1481 O O . VAL B 1 34 ? -22.288 34.732 24.586 1.00 17.68 31 VAL B O 1
ATOM 1485 N N . THR B 1 35 ? -20.200 35.558 24.768 1.00 19.08 32 THR B N 1
ATOM 1486 C CA . THR B 1 35 ? -20.287 35.797 26.185 1.00 19.52 32 THR B CA 1
ATOM 1487 C C . THR B 1 35 ? -19.957 37.261 26.483 1.00 19.10 32 THR B C 1
ATOM 1488 O O . THR B 1 35 ? -19.069 37.831 25.857 1.00 18.79 32 THR B O 1
ATOM 1492 N N . LYS B 1 36 ? -20.670 37.870 27.427 1.00 18.78 33 LYS B N 1
ATOM 1493 C CA . LYS B 1 36 ? -20.458 39.284 27.731 1.00 19.31 33 LYS B CA 1
ATOM 1494 C C . LYS B 1 36 ? -19.682 39.435 29.026 1.00 19.87 33 LYS B C 1
ATOM 1495 O O . LYS B 1 36 ? -20.075 38.886 30.070 1.00 19.90 33 LYS B O 1
ATOM 1501 N N . ASP B 1 37 ? -18.588 40.188 28.960 1.00 19.69 34 ASP B N 1
ATOM 1502 C CA . ASP B 1 37 ? -17.784 40.479 30.143 1.00 19.90 34 ASP B CA 1
ATOM 1503 C C . ASP B 1 37 ? -17.226 41.886 30.048 1.00 19.87 34 ASP B C 1
ATOM 1504 O O . ASP B 1 37 ? -16.591 42.250 29.052 1.00 18.98 34 ASP B O 1
ATOM 1509 N N . LYS B 1 38 ? -17.486 42.674 31.089 1.00 19.82 35 LYS B N 1
ATOM 1510 C CA . LYS B 1 38 ? -16.948 44.029 31.211 1.0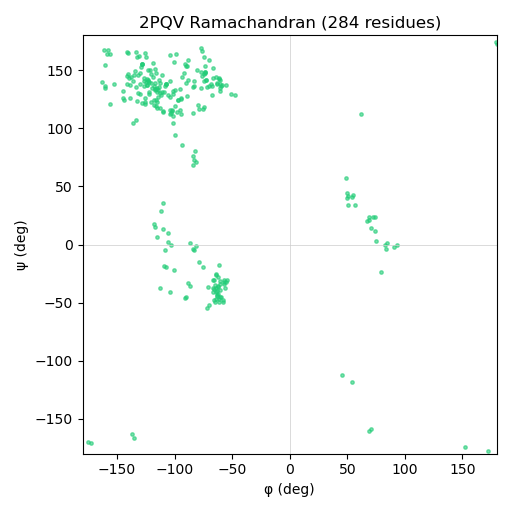0 20.21 35 LYS B CA 1
ATOM 1511 C C . LYS B 1 38 ? -17.291 44.892 29.997 1.00 19.94 35 LYS B C 1
ATOM 1512 O O . LYS B 1 38 ? -16.449 45.633 29.485 1.00 20.04 35 LYS B O 1
ATOM 1518 N N . GLY B 1 39 ? -18.543 44.774 29.552 1.00 19.22 36 GLY B N 1
ATOM 1519 C CA . GLY B 1 39 ? -19.101 45.619 28.500 1.00 18.80 36 GLY B CA 1
ATOM 1520 C C . GLY B 1 39 ? -18.785 45.144 27.095 1.00 18.45 36 GLY B C 1
ATOM 1521 O O . GLY B 1 39 ? -19.250 45.723 26.117 1.00 18.58 36 GLY B O 1
ATOM 1522 N N . LYS B 1 40 ? -17.989 44.089 26.996 1.00 18.17 37 LYS B N 1
ATOM 1523 C CA . LYS B 1 40 ? -17.547 43.586 25.698 1.00 18.02 37 LYS B CA 1
ATOM 1524 C C . LYS B 1 40 ? -18.013 42.161 25.475 1.00 17.59 37 LYS B C 1
ATOM 1525 O O . LYS B 1 40 ? -18.283 41.429 26.434 1.00 16.94 37 LYS B O 1
ATOM 1531 N N . TYR B 1 41 ? -18.116 41.778 24.203 1.00 17.02 38 TYR B N 1
ATOM 1532 C CA . TYR B 1 41 ? -18.538 40.438 23.832 1.00 17.64 38 TYR B CA 1
ATOM 1533 C C . TYR B 1 41 ? -17.357 39.626 23.292 1.00 18.04 38 TYR B C 1
ATOM 1534 O O . TYR B 1 41 ? -16.518 40.157 22.562 1.00 18.08 38 TYR B O 1
ATOM 1543 N N . TYR B 1 42 ? -17.276 38.360 23.698 1.00 18.02 39 TYR B N 1
ATOM 1544 C CA . TYR B 1 42 ? -16.162 37.493 23.296 1.00 18.70 39 TYR B CA 1
ATOM 1545 C C . TYR B 1 42 ? -16.673 36.152 22.812 1.00 19.12 39 TYR B C 1
ATOM 1546 O O . TYR B 1 42 ? -17.808 35.770 23.097 1.00 18.91 39 TYR B O 1
ATOM 1555 N N . THR B 1 43 ? -15.822 35.440 22.077 1.00 19.46 40 THR B N 1
ATOM 1556 C CA . THR B 1 43 ? -16.129 34.104 21.621 1.00 20.89 40 THR B CA 1
ATOM 1557 C C . THR B 1 43 ? -15.370 33.080 22.458 1.00 20.69 40 THR B C 1
ATOM 1558 O O . THR B 1 43 ? -14.404 33.422 23.149 1.00 21.08 40 THR B O 1
ATOM 1562 N N . ILE B 1 44 ? -15.801 31.827 22.389 1.00 20.26 41 ILE B N 1
ATOM 1563 C CA . ILE B 1 44 ? -15.108 30.740 23.083 1.00 20.81 41 ILE B CA 1
ATOM 1564 C C . ILE B 1 44 ? -13.799 30.468 22.370 1.00 19.39 41 ILE B C 1
ATOM 1565 O O . ILE B 1 44 ? -13.769 30.384 21.147 1.00 19.03 41 ILE B O 1
ATOM 1570 N N . GLY B 1 45 ? -12.732 30.313 23.145 1.00 18.20 42 GLY B N 1
ATOM 1571 C CA . GLY B 1 45 ? -11.420 30.001 22.573 1.00 18.03 42 GLY B CA 1
ATOM 1572 C C . GLY B 1 45 ? -10.334 29.871 23.612 1.00 17.77 42 GLY B C 1
ATOM 1573 O O . GLY B 1 45 ? -10.536 30.164 24.791 1.00 18.14 42 GLY B O 1
ATOM 1574 N N . GLY B 1 46 ? -9.170 29.433 23.163 1.00 17.02 43 GLY B N 1
ATOM 1575 C CA . GLY B 1 46 ? -8.054 29.235 24.072 1.00 16.16 43 GLY B CA 1
ATOM 1576 C C . GLY B 1 46 ? -6.849 28.717 23.340 1.00 16.16 43 GLY B C 1
ATOM 1577 O O . GLY B 1 46 ? -6.913 28.416 22.141 1.00 16.65 43 GLY B O 1
ATOM 1578 N N . ALA B 1 47 ? -5.745 28.615 24.062 1.00 15.08 44 ALA B N 1
ATOM 1579 C CA . ALA B 1 47 ? -4.509 28.087 23.484 1.00 14.56 44 ALA B CA 1
ATOM 1580 C C . ALA B 1 47 ? -4.688 26.646 23.052 1.00 14.58 44 ALA B C 1
ATOM 1581 O O . ALA B 1 47 ? -5.314 25.838 23.768 1.00 15.56 44 ALA B O 1
ATOM 1583 N N . ILE B 1 48 ? -4.139 26.307 21.886 1.00 13.92 45 ILE B N 1
ATOM 1584 C CA . ILE B 1 48 ? -4.001 24.873 21.575 1.00 13.45 45 ILE B CA 1
ATOM 1585 C C . ILE B 1 48 ? -2.851 24.278 22.408 1.00 13.56 45 ILE B C 1
ATOM 1586 O O . ILE B 1 48 ? -2.001 25.015 22.947 1.00 13.93 45 ILE B O 1
ATOM 1591 N N . GLN B 1 49 ? -2.841 22.950 22.536 1.00 13.06 46 GLN B N 1
ATOM 1592 C CA . GLN B 1 49 ? -1.740 22.266 23.196 1.00 14.26 46 GLN B CA 1
ATOM 1593 C C . GLN B 1 49 ? -0.663 21.920 22.188 1.00 14.19 46 GLN B C 1
ATOM 1594 O O . GLN B 1 49 ? -0.952 21.727 21.019 1.00 14.74 46 GLN B O 1
ATOM 1600 N N . VAL B 1 50 ? 0.576 21.807 22.655 1.00 14.95 47 VAL B N 1
ATOM 1601 C CA . VAL B 1 50 ? 1.638 21.305 21.798 1.00 15.50 47 VAL B CA 1
ATOM 1602 C C . VAL B 1 50 ? 1.257 19.880 21.349 1.00 15.94 47 VAL B C 1
ATOM 1603 O O . VAL B 1 50 ? 0.777 19.061 22.153 1.00 16.82 47 VAL B O 1
ATOM 1607 N N . ASN B 1 51 ? 1.465 19.619 20.057 1.00 16.74 48 ASN B N 1
ATOM 1608 C CA . ASN B 1 51 ? 1.152 18.347 19.400 1.00 17.78 48 ASN B CA 1
ATOM 1609 C C . ASN B 1 51 ? -0.350 18.064 19.236 1.00 17.71 48 ASN B C 1
ATOM 1610 O O . ASN B 1 51 ? -0.739 16.937 18.918 1.00 19.67 48 ASN B O 1
ATOM 1615 N N . GLU B 1 52 ? -1.179 19.088 19.416 1.00 16.10 49 GLU B N 1
ATOM 1616 C CA . GLU B 1 52 ? -2.632 18.943 19.282 1.00 15.12 49 GLU B CA 1
ATOM 1617 C C . GLU B 1 52 ? -3.087 19.640 18.006 1.00 15.31 49 GLU B C 1
ATOM 1618 O O . GLU B 1 52 ? -2.638 20.752 17.721 1.00 14.68 49 GLU B O 1
ATOM 1624 N N . SER B 1 53 ? -3.975 18.999 17.248 1.00 15.39 50 SER B N 1
ATOM 1625 C CA . SER B 1 53 ? -4.573 19.665 16.085 1.00 15.15 50 SER B CA 1
ATOM 1626 C C . SER B 1 53 ? -5.460 20.832 16.538 1.00 14.29 50 SER B C 1
ATOM 1627 O O . SER B 1 53 ? -6.044 20.814 17.639 1.00 13.57 50 SER B O 1
ATOM 1630 N N . THR B 1 54 ? -5.588 21.838 15.684 1.00 13.81 51 THR B N 1
ATOM 1631 C CA . THR B 1 54 ? -6.456 22.950 16.044 1.00 13.31 51 THR B CA 1
ATOM 1632 C C . THR B 1 54 ? -7.926 22.487 16.094 1.00 13.26 51 THR B C 1
ATOM 1633 O O . THR B 1 54 ? -8.719 23.007 16.890 1.00 13.35 51 THR B O 1
ATOM 1637 N N . GLU B 1 55 ? -8.283 21.491 15.269 1.00 13.24 52 GLU B N 1
ATOM 1638 C CA . GLU B 1 55 ? -9.623 20.856 15.359 1.00 13.70 52 GLU B CA 1
ATOM 1639 C C . GLU B 1 55 ? -9.899 20.249 16.739 1.00 14.16 52 GLU B C 1
ATOM 1640 O O . GLU B 1 55 ? -10.955 20.480 17.341 1.00 14.69 52 GLU B O 1
ATOM 1646 N N . ASP B 1 56 ? -8.955 19.454 17.232 1.00 13.50 53 ASP B N 1
ATOM 1647 C CA . ASP B 1 56 ? -9.116 18.840 18.565 1.00 13.88 53 ASP B CA 1
ATOM 1648 C C . ASP B 1 56 ? -9.134 19.916 19.644 1.00 13.45 53 ASP B C 1
ATOM 1649 O O . ASP B 1 56 ? -9.882 19.808 20.624 1.00 12.73 53 ASP B O 1
ATOM 1654 N N . ALA B 1 57 ? -8.348 20.978 19.431 1.00 13.09 54 ALA B N 1
ATOM 1655 C CA . ALA B 1 57 ? -8.275 22.061 20.405 1.00 12.97 54 ALA B CA 1
ATOM 1656 C C . ALA B 1 57 ? -9.632 22.735 20.525 1.00 12.72 54 ALA B C 1
ATOM 1657 O O . ALA B 1 57 ? -10.141 22.925 21.648 1.00 12.48 54 ALA B O 1
ATOM 1659 N N . VAL B 1 58 ? -10.259 23.054 19.393 1.00 12.17 55 VAL B N 1
ATOM 1660 C CA . VAL B 1 58 ? -11.526 23.806 19.464 1.00 12.94 55 VAL B CA 1
ATOM 1661 C C . VAL B 1 58 ? -12.635 22.969 20.098 1.00 12.85 55 VAL B C 1
ATOM 1662 O O . VAL B 1 58 ? -13.445 23.479 20.882 1.00 13.86 55 VAL B O 1
ATOM 1666 N N . VAL B 1 59 ? -12.646 21.677 19.788 1.00 13.14 56 VAL B N 1
ATOM 1667 C CA . VAL B 1 59 ? -13.614 20.747 20.406 1.00 13.81 56 VAL B CA 1
ATOM 1668 C C . VAL B 1 59 ? -13.384 20.664 21.907 1.00 13.63 56 VAL B C 1
ATOM 1669 O O . VAL B 1 59 ? -14.349 20.715 22.693 1.00 13.63 56 VAL B O 1
ATOM 1673 N N . ARG B 1 60 ? -12.117 20.551 22.306 1.00 12.79 57 ARG B N 1
ATOM 1674 C CA . ARG B 1 60 ? -11.747 20.502 23.722 1.00 12.93 57 ARG B CA 1
ATOM 1675 C C . ARG B 1 60 ? -12.181 21.775 24.452 1.00 13.41 57 ARG B C 1
ATOM 1676 O O . ARG B 1 60 ? -12.736 21.710 25.557 1.00 13.42 57 ARG B O 1
ATOM 1684 N N . GLU B 1 61 ? -11.932 22.927 23.832 1.00 13.42 58 GLU B N 1
ATOM 1685 C CA A GLU B 1 61 ? -12.312 24.183 24.468 0.50 13.71 58 GLU B CA 1
ATOM 1686 C CA B GLU B 1 61 ? -12.308 24.229 24.391 0.50 13.83 58 GLU B CA 1
ATOM 1687 C C . GLU B 1 61 ? -13.811 24.333 24.615 1.00 13.93 58 GLU B C 1
ATOM 1688 O O . GLU B 1 61 ? -14.277 24.824 25.650 1.00 13.87 58 GLU B O 1
ATOM 1699 N N . VAL B 1 62 ? -14.570 23.885 23.615 1.00 13.52 59 VAL B N 1
ATOM 1700 C CA . VAL B 1 62 ? -16.027 23.901 23.754 1.00 13.57 59 VAL B CA 1
ATOM 1701 C C . VAL B 1 62 ? -16.464 22.971 24.903 1.00 13.76 59 VAL B C 1
ATOM 1702 O O . VAL B 1 62 ? -17.357 23.316 25.707 1.00 13.51 59 VAL B O 1
ATOM 1706 N N . LYS B 1 63 ? -15.813 21.812 25.000 1.00 13.74 60 LYS B N 1
ATOM 1707 C CA . LYS B 1 63 ? -16.093 20.881 26.099 1.00 14.84 60 LYS B CA 1
ATOM 1708 C C . LYS B 1 63 ? -15.819 21.540 27.447 1.00 14.97 60 LYS B C 1
ATOM 1709 O O . LYS B 1 63 ? -16.649 21.442 28.354 1.00 14.94 60 LYS B O 1
ATOM 1715 N N . GLU B 1 64 ? -14.686 22.241 27.563 1.00 15.63 61 GLU B N 1
ATOM 1716 C CA . GLU B 1 64 ? -14.282 22.891 28.820 1.00 17.47 61 GLU B CA 1
ATOM 1717 C C . GLU B 1 64 ? -15.253 24.006 29.224 1.00 17.36 61 GLU B C 1
ATOM 1718 O O . GLU B 1 64 ? -15.707 24.047 30.372 1.00 17.37 61 GLU B O 1
ATOM 1724 N N . GLU B 1 65 ? -15.564 24.894 28.278 1.00 17.70 62 GLU B N 1
ATOM 1725 C CA . GLU B 1 65 ? -16.287 26.134 28.580 1.00 18.60 62 GLU B CA 1
ATOM 1726 C C . GLU B 1 65 ? -17.797 25.957 28.571 1.00 18.41 62 GLU B C 1
ATOM 1727 O O . GLU B 1 65 ? -18.496 26.602 29.365 1.00 18.82 62 GLU B O 1
ATOM 1733 N N . LEU B 1 66 ? -18.290 25.102 27.669 1.00 17.69 63 LEU B N 1
ATOM 1734 C CA . LEU B 1 66 ? -19.738 24.888 27.490 1.00 18.54 63 LEU B CA 1
ATOM 1735 C C . LEU B 1 66 ? -20.248 23.533 27.965 1.00 18.14 63 LEU B C 1
ATOM 1736 O O . LEU B 1 66 ? -21.452 23.352 28.134 1.00 17.70 63 LEU B O 1
ATOM 1741 N N . GLY B 1 67 ? -19.344 22.568 28.132 1.00 18.02 64 GLY B N 1
ATOM 1742 C CA . GLY B 1 67 ? -19.725 21.265 28.674 1.00 17.65 64 GLY B CA 1
ATOM 1743 C C . GLY B 1 67 ? -20.525 20.375 27.750 1.00 17.44 64 GLY B C 1
ATOM 1744 O O . GLY B 1 67 ? -21.232 19.475 28.220 1.00 18.03 64 GLY B O 1
ATOM 1745 N N . VAL B 1 68 ? -20.400 20.610 26.439 1.00 17.16 65 VAL B N 1
ATOM 1746 C CA . VAL B 1 68 ? -21.113 19.827 25.438 1.00 16.98 65 VAL B CA 1
ATOM 1747 C C . VAL B 1 68 ? -20.169 19.290 24.369 1.00 17.07 65 VAL B C 1
ATOM 1748 O O . VAL B 1 68 ? -19.094 19.877 24.116 1.00 17.08 65 VAL B O 1
ATOM 1752 N N . LYS B 1 69 ? -20.583 18.191 23.739 1.00 17.15 66 LYS B N 1
ATOM 1753 C CA . LYS B 1 69 ? -19.862 17.596 22.622 1.00 17.63 66 LYS B CA 1
ATOM 1754 C C . LYS B 1 69 ? -20.044 18.431 21.367 1.00 17.07 66 LYS B C 1
ATOM 1755 O O . LYS B 1 69 ? -21.100 19.030 21.153 1.00 16.63 66 LYS B O 1
ATOM 1761 N N . ALA B 1 70 ? -19.009 18.441 20.533 1.00 16.53 67 ALA B N 1
ATOM 1762 C CA . ALA B 1 70 ? -18.985 19.270 19.331 1.00 16.15 67 ALA B CA 1
ATOM 1763 C C . ALA B 1 70 ? -18.023 18.687 18.306 1.00 16.15 67 ALA B C 1
ATOM 1764 O O . ALA B 1 70 ? -17.199 17.830 18.630 1.00 16.58 67 ALA B O 1
ATOM 1766 N N . GLN B 1 71 ? -18.150 19.144 17.066 1.00 16.29 68 GLN B N 1
ATOM 1767 C CA . GLN B 1 71 ? -17.188 18.847 16.013 1.00 17.17 68 GLN B CA 1
ATOM 1768 C C . GLN B 1 71 ? -16.662 20.173 15.466 1.00 16.57 68 GLN B C 1
ATOM 1769 O O . GLN B 1 71 ? -17.368 21.193 15.463 1.00 16.38 68 GLN B O 1
ATOM 1775 N N . ALA B 1 72 ? -15.419 20.169 14.995 1.00 16.07 69 ALA B N 1
ATOM 1776 C CA . ALA B 1 72 ? -14.756 21.437 14.628 1.00 15.95 69 ALA B CA 1
ATOM 1777 C C . ALA B 1 72 ? -15.430 22.213 13.495 1.00 16.33 69 ALA B C 1
ATOM 1778 O O . ALA B 1 72 ? -15.439 23.447 13.503 1.00 17.09 69 ALA B O 1
ATOM 1780 N N . GLY B 1 73 ? -15.966 21.498 12.509 1.00 15.71 70 GLY B N 1
ATOM 1781 C CA . GLY B 1 73 ? -16.606 22.166 11.354 1.00 15.64 70 GLY B CA 1
ATOM 1782 C C . GLY B 1 73 ? -15.609 22.856 10.427 1.00 16.23 70 GLY B C 1
ATOM 1783 O O . GLY B 1 73 ? -14.424 22.543 10.436 1.00 16.80 70 GLY B O 1
ATOM 1784 N N . GLN B 1 74 ? -16.093 23.817 9.655 1.00 15.81 71 GLN B N 1
ATOM 1785 C CA . GLN B 1 74 ? -15.254 24.491 8.639 1.00 15.72 71 GLN B CA 1
ATOM 1786 C C . GLN B 1 74 ? -14.311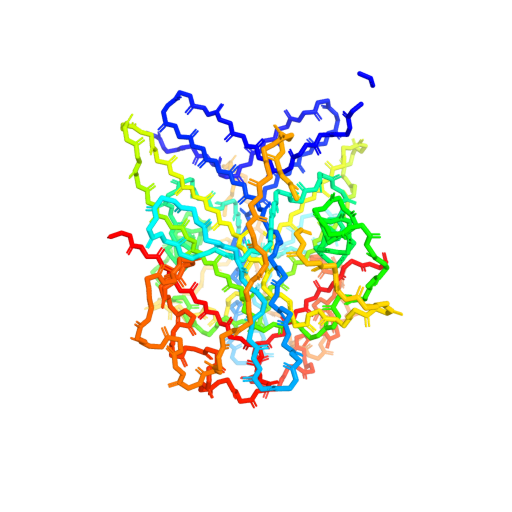 25.496 9.275 1.00 14.83 71 GLN B C 1
ATOM 1787 O O . GLN B 1 74 ? -14.720 26.272 10.145 1.00 15.08 71 GLN B O 1
ATOM 1793 N N . LEU B 1 75 ? -13.047 25.483 8.858 1.00 14.45 72 LEU B N 1
ATOM 1794 C CA . LEU B 1 75 ? -12.128 26.545 9.258 1.00 13.86 72 LEU B CA 1
ATOM 1795 C C . LEU B 1 75 ? -12.449 27.800 8.444 1.00 14.36 72 LEU B C 1
ATOM 1796 O O . LEU B 1 75 ? -12.380 27.776 7.204 1.00 14.61 72 LEU B O 1
ATOM 1801 N N . ALA B 1 76 ? -12.866 28.858 9.141 1.00 13.81 73 ALA B N 1
ATOM 1802 C CA . ALA B 1 76 ? -13.263 30.109 8.500 1.00 14.29 73 ALA B CA 1
ATOM 1803 C C . ALA B 1 76 ? -12.104 31.084 8.325 1.00 14.24 73 ALA B C 1
ATOM 1804 O O . ALA B 1 76 ? -11.961 31.703 7.253 1.00 15.01 73 ALA B O 1
ATOM 1806 N N . PHE B 1 77 ? -11.297 31.241 9.374 1.00 14.00 74 PHE B N 1
ATOM 1807 C CA . PHE B 1 77 ? -10.248 32.263 9.385 1.00 13.34 74 PHE B CA 1
ATOM 1808 C C . PHE B 1 77 ? -8.982 31.746 10.014 1.00 12.66 74 PHE B C 1
ATOM 1809 O O . PHE B 1 77 ? -9.030 30.984 10.991 1.00 13.44 74 PHE B O 1
ATOM 1817 N N . VAL B 1 78 ? -7.849 32.180 9.454 1.00 11.94 75 VAL B N 1
ATOM 1818 C CA . VAL B 1 78 ? -6.577 32.057 10.137 1.00 12.46 75 VAL B CA 1
ATOM 1819 C C . VAL B 1 78 ? -6.123 33.488 10.359 1.00 12.52 75 VAL B C 1
ATOM 1820 O O . VAL B 1 78 ? -5.935 34.260 9.395 1.00 13.23 75 VAL B O 1
ATOM 1824 N N . VAL B 1 79 ? -5.971 33.840 11.630 1.00 12.27 76 VAL B N 1
ATOM 1825 C CA . VAL B 1 79 ? -5.780 35.243 12.022 1.00 12.32 76 VAL B CA 1
ATOM 1826 C C . VAL B 1 79 ? -4.385 35.428 12.620 1.00 12.45 76 VAL B C 1
ATOM 1827 O O . VAL B 1 79 ? -3.981 34.643 13.498 1.00 13.25 76 VAL B O 1
ATOM 1831 N N . GLU B 1 80 ? -3.669 36.471 12.181 1.00 12.28 77 GLU B N 1
ATOM 1832 C CA . GLU B 1 80 ? -2.438 36.886 12.852 1.00 12.75 77 GLU B CA 1
ATOM 1833 C C . GLU B 1 80 ? -2.840 38.080 13.691 1.00 13.42 77 GLU B C 1
ATOM 1834 O O . GLU B 1 80 ? -3.177 39.132 13.135 1.00 13.20 77 GLU B O 1
ATOM 1840 N N . ASN B 1 81 ? -2.845 37.906 15.018 1.00 13.99 78 ASN B N 1
ATOM 1841 C CA . ASN B 1 81 ? -3.375 38.944 15.924 1.00 15.70 78 ASN B CA 1
ATOM 1842 C C . ASN B 1 81 ? -2.262 39.517 16.818 1.00 16.95 78 ASN B C 1
ATOM 1843 O O . ASN B 1 81 ? -1.617 38.763 17.559 1.00 17.24 78 ASN B O 1
ATOM 1848 N N . ARG B 1 82 ? -2.043 40.839 16.759 1.00 17.78 79 ARG B N 1
ATOM 1849 C CA . ARG B 1 82 ? -0.944 41.497 17.506 1.00 19.01 79 ARG B CA 1
ATOM 1850 C C . ARG B 1 82 ? -1.507 42.677 18.266 1.00 18.97 79 ARG B C 1
ATOM 1851 O O . ARG B 1 82 ? -2.219 43.496 17.693 1.00 19.06 79 ARG B O 1
ATOM 1859 N N . PHE B 1 83 ? -1.204 42.763 19.561 1.00 17.77 80 PHE B N 1
ATOM 1860 C CA . PHE B 1 83 ? -1.664 43.892 20.375 1.00 17.78 80 PHE B CA 1
ATOM 1861 C C . PHE B 1 83 ? -0.821 43.965 21.633 1.00 17.36 80 PHE B C 1
ATOM 1862 O O . PHE B 1 83 ? -0.079 43.019 21.922 1.00 17.78 80 PHE B O 1
ATOM 1870 N N . GLU B 1 84 ? -0.932 45.087 22.352 1.00 16.21 81 GLU B N 1
ATOM 1871 C CA . GLU B 1 84 ? -0.193 45.325 23.594 1.00 15.89 81 GLU B CA 1
ATOM 1872 C C . GLU B 1 84 ? -1.175 45.592 24.719 1.00 15.79 81 GLU B C 1
ATOM 1873 O O . GLU B 1 84 ? -2.146 46.310 24.517 1.00 14.79 81 GLU B O 1
ATOM 1879 N N . VAL B 1 85 ? -0.896 45.041 25.903 1.00 14.88 82 VAL B N 1
ATOM 1880 C CA . VAL B 1 85 ? -1.644 45.379 27.130 1.00 15.70 82 VAL B CA 1
ATOM 1881 C C . VAL B 1 85 ? -0.653 45.501 28.285 1.00 15.47 82 VAL B C 1
ATOM 1882 O O . VAL B 1 85 ? 0.125 44.570 28.554 1.00 14.83 82 VAL B O 1
ATOM 1886 N N . ASP B 1 86 ? -0.685 46.641 28.973 1.00 14.83 83 ASP B N 1
ATOM 1887 C CA . ASP B 1 86 ? 0.143 46.837 30.161 1.00 15.23 83 ASP B CA 1
ATOM 1888 C C . ASP B 1 86 ? 1.614 46.471 29.948 1.00 15.40 83 ASP B C 1
ATOM 1889 O O . ASP B 1 86 ? 2.233 45.807 30.791 1.00 15.14 83 ASP B O 1
ATOM 1894 N N . GLY B 1 87 ? 2.165 46.901 28.816 1.00 14.90 84 GLY B N 1
ATOM 1895 C CA . GLY B 1 87 ? 3.589 46.773 28.560 1.00 15.17 84 GLY B CA 1
ATOM 1896 C C . GLY B 1 87 ? 4.021 45.448 27.999 1.00 15.70 84 GLY B C 1
ATOM 1897 O O . GLY B 1 87 ? 5.222 45.246 27.747 1.00 15.72 84 GLY B O 1
ATOM 1898 N N . VAL B 1 88 ? 3.048 44.557 27.783 1.00 15.22 85 VAL B N 1
ATOM 1899 C CA . VAL B 1 88 ? 3.295 43.234 27.221 1.00 15.22 85 VAL B CA 1
ATOM 1900 C C . VAL B 1 88 ? 2.685 43.116 25.835 1.00 15.78 85 VAL B C 1
ATOM 1901 O O . VAL B 1 88 ? 1.514 43.449 25.630 1.00 15.37 85 VAL B O 1
ATOM 1905 N N . SER B 1 89 ? 3.484 42.638 24.884 1.00 16.81 86 SER B N 1
ATOM 1906 C CA . SER B 1 89 ? 2.981 42.398 23.546 1.00 17.22 86 SER B CA 1
ATOM 1907 C C . SER B 1 89 ? 2.422 40.975 23.488 1.00 17.71 86 SER B C 1
ATOM 1908 O O . SER B 1 89 ? 2.966 40.062 24.125 1.00 17.67 86 SER B O 1
ATOM 1911 N N . TYR B 1 90 ? 1.315 40.817 22.762 1.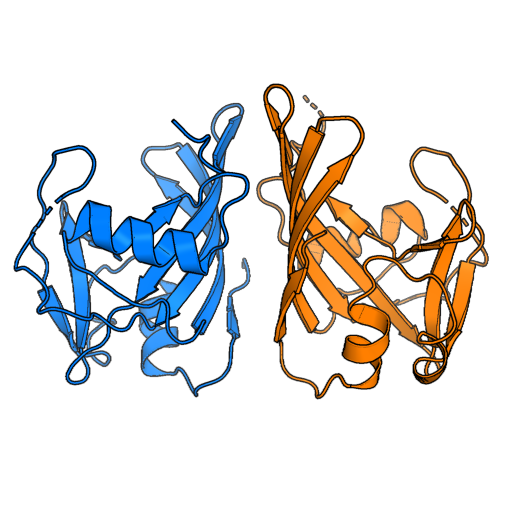00 16.74 87 TYR B N 1
ATOM 1912 C CA . TYR B 1 90 ? 0.666 39.527 22.533 1.00 16.24 87 TYR B CA 1
ATOM 1913 C C . TYR B 1 90 ? 0.605 39.297 21.052 1.00 15.52 87 TYR B C 1
ATOM 1914 O O . TYR B 1 90 ? 0.198 40.175 20.271 1.00 15.39 87 TYR B O 1
ATOM 1923 N N . HIS B 1 91 ? 1.035 38.104 20.671 1.00 14.56 88 HIS B N 1
ATOM 1924 C CA . HIS B 1 91 ? 1.101 37.760 19.274 1.00 14.04 88 HIS B CA 1
ATOM 1925 C C . HIS B 1 91 ? 0.561 36.355 19.119 1.00 14.24 88 HIS B C 1
ATOM 1926 O O . HIS B 1 91 ? 1.233 35.394 19.463 1.00 14.07 88 HIS B O 1
ATOM 1933 N N . ASN B 1 92 ? -0.664 36.230 18.609 1.00 14.53 89 ASN B N 1
ATOM 1934 C CA . ASN B 1 92 ? -1.212 34.890 18.400 1.00 14.22 89 ASN B CA 1
ATOM 1935 C C . ASN B 1 92 ? -1.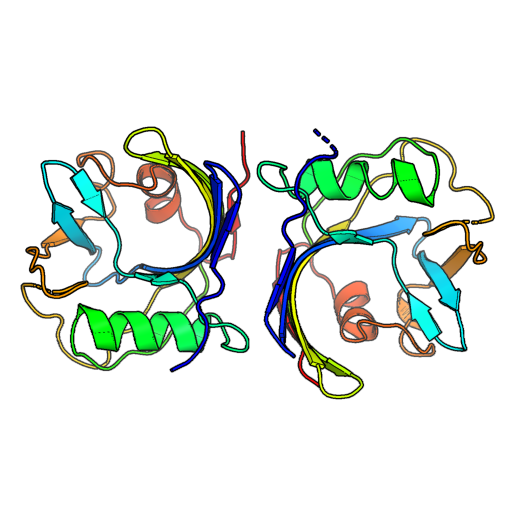560 34.604 16.973 1.00 13.63 89 ASN B C 1
ATOM 1936 O O . ASN B 1 92 ? -1.939 35.498 16.244 1.00 14.04 89 ASN B O 1
ATOM 1941 N N . ILE B 1 93 ? -1.385 33.341 16.588 1.00 12.83 90 ILE B N 1
ATOM 1942 C CA . ILE B 1 93 ? -1.996 32.819 15.362 1.00 13.22 90 ILE B CA 1
ATOM 1943 C C . ILE B 1 93 ? -3.274 32.109 15.805 1.00 13.21 90 ILE B C 1
ATOM 1944 O O . ILE B 1 93 ? -3.214 31.222 16.664 1.00 13.74 90 ILE B O 1
ATOM 1949 N N . GLU B 1 94 ? -4.415 32.508 15.244 1.00 12.88 91 GLU B N 1
ATOM 1950 C CA . GLU B 1 94 ? -5.719 31.988 15.684 1.00 13.74 91 GLU B CA 1
ATOM 1951 C C . GLU B 1 94 ? -6.461 31.279 14.564 1.00 13.62 91 GLU B C 1
ATOM 1952 O O . GLU B 1 94 ? -6.543 31.774 13.443 1.00 14.03 91 GLU B O 1
ATOM 1958 N N . PHE B 1 95 ? -7.013 30.116 14.891 1.00 13.34 92 PHE B N 1
ATOM 1959 C CA . PHE B 1 95 ? -7.781 29.338 13.948 1.00 12.98 92 PHE B CA 1
ATOM 1960 C C . PHE B 1 95 ? -9.234 29.391 14.384 1.00 13.25 92 PHE B C 1
ATOM 1961 O O . PHE B 1 95 ? -9.583 28.854 15.427 1.00 12.89 92 PHE B O 1
ATOM 1969 N N . HIS B 1 96 ? -10.065 30.023 13.557 1.00 12.58 93 HIS B N 1
ATOM 1970 C CA . HIS B 1 96 ? -11.479 30.252 13.895 1.00 13.16 93 HIS B CA 1
ATOM 1971 C C . HIS B 1 96 ? -12.332 29.242 13.142 1.00 13.27 93 HIS B C 1
ATOM 1972 O O . HIS B 1 96 ? -12.378 29.287 11.900 1.00 13.74 93 HIS B O 1
ATOM 1979 N N . TYR B 1 97 ? -13.009 28.365 13.881 1.00 13.25 94 TYR B N 1
ATOM 1980 C CA . TYR B 1 97 ? -13.795 27.271 13.317 1.00 12.77 94 TYR B CA 1
ATOM 1981 C C . TYR B 1 97 ? -15.280 27.524 13.454 1.00 13.44 94 TYR B C 1
ATOM 1982 O O . TYR B 1 97 ? -15.735 27.949 14.509 1.00 13.48 94 TYR B O 1
ATOM 1991 N N . LEU B 1 98 ? -16.035 27.211 12.399 1.00 14.12 95 LEU B N 1
ATOM 1992 C CA . LEU B 1 98 ? -17.499 27.213 12.493 1.00 15.37 95 LEU B CA 1
ATOM 1993 C C . LEU B 1 98 ? -17.982 25.896 13.092 1.00 16.11 95 LEU B C 1
ATOM 1994 O O . LEU B 1 98 ? -18.453 24.985 12.380 1.00 17.67 95 LEU B O 1
ATOM 1999 N N . VAL B 1 99 ? -17.903 25.824 14.416 1.00 15.86 96 VAL B N 1
ATOM 2000 C CA . VAL B 1 99 ? -18.139 24.597 15.175 1.00 15.36 96 VAL B CA 1
ATOM 2001 C C . VAL B 1 99 ? -19.598 24.116 15.102 1.00 16.01 96 VAL B C 1
ATOM 2002 O O . VAL B 1 99 ? -20.545 24.928 15.075 1.00 16.21 96 VAL B O 1
ATOM 2006 N N . ASP B 1 100 ? -19.762 22.795 15.052 1.00 15.88 97 ASP B N 1
ATOM 2007 C CA . ASP B 1 100 ? -21.082 22.154 15.131 1.00 16.82 97 ASP B CA 1
ATOM 2008 C C . ASP B 1 100 ? -21.267 21.581 16.526 1.00 16.94 97 ASP B C 1
ATOM 2009 O O . ASP B 1 100 ? -20.545 20.663 16.915 1.00 17.52 97 ASP B O 1
ATOM 2014 N N . LEU B 1 101 ? -22.197 22.136 17.294 1.00 15.93 98 LEU B N 1
ATOM 2015 C CA . LEU B 1 101 ? -22.545 21.535 18.590 1.00 16.47 98 LEU B CA 1
ATOM 2016 C C . LEU B 1 101 ? -23.376 20.274 18.378 1.00 16.67 98 LEU B C 1
ATOM 2017 O O . LEU B 1 101 ? -24.245 20.241 17.502 1.00 17.25 98 LEU B O 1
ATOM 2022 N N . LEU B 1 102 ? -23.129 19.243 19.181 1.00 17.17 99 LEU B N 1
ATOM 2023 C CA . LEU B 1 102 ? -23.890 18.005 19.035 1.00 18.20 99 LEU B CA 1
ATOM 2024 C C . LEU B 1 102 ? -24.918 17.832 20.164 1.00 18.72 99 LEU B C 1
ATOM 2025 O O . LEU B 1 102 ? -25.658 16.833 20.215 1.00 19.38 99 LEU B O 1
ATOM 2030 N N . GLU B 1 103 ? -24.977 18.828 21.051 1.00 18.65 100 GLU B N 1
ATOM 2031 C CA . GLU B 1 103 ? -25.985 18.913 22.112 1.00 18.38 100 GLU B CA 1
ATOM 2032 C C . GLU B 1 103 ? -26.411 20.366 22.250 1.00 18.45 100 GLU B C 1
ATOM 2033 O O . GLU B 1 103 ? -25.713 21.273 21.771 1.00 18.57 100 GLU B O 1
ATOM 2039 N N . ASP B 1 104 ? -27.534 20.590 22.931 1.00 19.30 101 ASP B N 1
ATOM 2040 C CA . ASP B 1 104 ? -28.013 21.949 23.189 1.00 19.59 101 ASP B CA 1
ATOM 2041 C C . ASP B 1 104 ? -26.987 22.774 23.952 1.00 19.88 101 ASP B C 1
ATOM 2042 O O . ASP B 1 104 ? -26.376 22.287 24.897 1.00 19.51 101 ASP B O 1
ATOM 2047 N N . ALA B 1 105 ? -26.811 24.023 23.537 1.00 20.43 102 ALA B N 1
ATOM 2048 C CA . ALA B 1 105 ? -25.962 24.954 24.266 1.00 21.60 102 ALA B CA 1
ATOM 2049 C C . ALA B 1 105 ? -26.611 25.302 25.601 1.00 22.61 102 ALA B C 1
ATOM 2050 O O . ALA B 1 105 ? -27.830 25.528 25.656 1.00 22.64 102 ALA B O 1
ATOM 2052 N N . PRO B 1 106 ? -25.800 25.359 26.677 1.00 23.36 103 PRO B N 1
ATOM 2053 C CA . PRO B 1 106 ? -26.307 25.743 27.989 1.00 24.17 103 PRO B CA 1
ATOM 2054 C C . PRO B 1 106 ? -26.521 27.251 28.042 1.00 24.67 103 PRO B C 1
ATOM 2055 O O . PRO B 1 106 ? -26.040 27.980 27.168 1.00 23.50 103 PRO B O 1
ATOM 2059 N N . LEU B 1 107 ? -27.243 27.705 29.065 1.00 25.46 104 LEU B N 1
ATOM 2060 C CA . LEU B 1 107 ? -27.531 29.124 29.242 1.00 26.78 104 LEU B CA 1
ATOM 2061 C C . LEU B 1 107 ? -26.323 29.921 29.752 1.00 27.29 104 LEU B C 1
ATOM 2062 O O . LEU B 1 107 ? -26.279 31.144 29.627 1.00 27.52 104 LEU B O 1
ATOM 2067 N N . THR B 1 108 ? -25.343 29.223 30.326 1.00 27.54 105 THR B N 1
ATOM 2068 C CA . THR B 1 108 ? -24.151 29.868 30.877 1.00 27.98 105 THR B CA 1
ATOM 2069 C C . THR B 1 108 ? -22.884 29.120 30.475 1.00 28.26 105 THR B C 1
ATOM 2070 O O . THR B 1 108 ? -22.947 27.980 30.036 1.00 28.32 105 THR B O 1
ATOM 2082 N N . GLN B 1 110 ? -18.308 28.902 31.618 1.00 28.89 107 GLN B N 1
ATOM 2083 C CA . GLN B 1 110 ? -17.266 29.396 32.515 1.00 29.20 107 GLN B CA 1
ATOM 2084 C C . GLN B 1 110 ? -15.846 29.209 32.013 1.00 28.87 107 GLN B C 1
ATOM 2085 O O . GLN B 1 110 ? -15.572 28.319 31.206 1.00 28.59 107 GLN B O 1
ATOM 2091 N N . GLU B 1 111 ? -14.958 30.075 32.503 1.00 28.88 108 GLU B N 1
ATOM 2092 C CA . GLU B 1 111 ? -13.534 30.051 32.178 1.00 28.66 108 GLU B CA 1
ATOM 2093 C C . GLU B 1 111 ? -12.721 30.459 33.403 1.00 28.16 108 GLU B C 1
ATOM 2094 O O . GLU B 1 111 ? -12.935 31.535 33.966 1.00 28.22 108 GLU B O 1
ATOM 2096 N N . ASP B 1 112 ? -11.790 29.594 33.807 1.00 27.80 109 ASP B N 1
ATOM 2097 C CA . ASP B 1 112 ? -10.980 29.806 35.020 1.00 27.12 109 ASP B CA 1
ATOM 2098 C C . ASP B 1 112 ? -11.870 29.989 36.262 1.00 27.01 109 ASP B C 1
ATOM 2099 O O . ASP B 1 112 ? -11.533 30.750 37.188 1.00 26.32 109 ASP B O 1
ATOM 2104 N N . GLU B 1 113 ? -13.006 29.281 36.253 1.00 26.60 110 GLU B N 1
ATOM 2105 C CA . GLU B 1 113 ? -13.987 29.247 37.357 1.00 26.78 110 GLU B CA 1
ATOM 2106 C C . GLU B 1 113 ? -14.842 30.508 37.475 1.00 27.12 110 GLU B C 1
ATOM 2107 O O . GLU B 1 113 ? -15.661 30.647 38.388 1.00 26.47 110 GLU B O 1
ATOM 2113 N N . LYS B 1 114 ? -14.646 31.427 36.544 1.00 27.62 111 LYS B N 1
ATOM 2114 C CA . LYS B 1 114 ? -15.468 32.614 36.469 1.00 28.47 111 LYS B CA 1
ATOM 2115 C C . LYS B 1 114 ? -16.564 32.399 35.437 1.00 28.80 111 LYS B C 1
ATOM 2116 O O . LYS B 1 114 ? -16.293 32.072 34.272 1.00 29.13 111 LYS B O 1
ATOM 2122 N N . ARG B 1 115 ? -17.804 32.569 35.883 1.00 28.90 112 ARG B N 1
ATOM 2123 C CA . ARG B 1 115 ? -18.979 32.310 35.066 1.00 29.48 112 ARG B CA 1
ATOM 2124 C C . ARG B 1 115 ? -19.413 33.572 34.304 1.00 29.07 112 ARG B C 1
ATOM 2125 O O . ARG B 1 115 ? -19.378 34.678 34.847 1.00 28.89 112 ARG B O 1
ATOM 2133 N N . GLN B 1 116 ? -19.802 33.396 33.042 1.00 28.75 113 GLN B N 1
ATOM 2134 C CA . GLN B 1 116 ? -20.279 34.496 32.190 1.00 28.33 113 GLN B CA 1
ATOM 2135 C C . GLN B 1 116 ? -21.562 34.055 31.448 1.00 27.99 113 GLN B C 1
ATOM 2136 O O . GLN B 1 116 ? -21.706 32.872 31.133 1.00 27.99 113 GLN B O 1
ATOM 2142 N N . PRO B 1 117 ? -22.491 34.998 31.149 1.00 27.55 114 PRO B N 1
ATOM 2143 C CA . PRO B 1 117 ? -23.763 34.608 30.491 1.00 26.91 114 PRO B CA 1
ATOM 2144 C C . PRO B 1 117 ? -23.589 34.258 29.006 1.00 26.06 114 PRO B C 1
ATOM 2145 O O . PRO B 1 117 ? -22.711 34.830 28.367 1.00 26.64 114 PRO B O 1
ATOM 2149 N N . CYS B 1 118 ? -24.403 33.327 28.489 1.00 24.96 115 CYS B N 1
ATOM 2150 C CA . CYS B 1 118 ? -24.446 32.987 27.044 1.00 24.13 115 CYS B CA 1
ATOM 2151 C C . CYS B 1 118 ? -25.448 33.888 26.350 1.00 22.79 115 CYS B C 1
ATOM 2152 O O . CYS B 1 118 ? -26.596 33.977 26.781 1.00 22.98 115 CYS B O 1
ATOM 2155 N N . GLU B 1 119 ? -25.036 34.546 25.273 1.00 20.69 116 GLU B N 1
ATOM 2156 C CA . GLU B 1 119 ? -25.984 35.321 24.488 1.00 19.94 116 GLU B CA 1
ATOM 2157 C C . GLU B 1 119 ? -25.831 34.935 23.038 1.00 18.86 116 GLU B C 1
ATOM 2158 O O . GLU B 1 119 ? -24.731 34.576 22.611 1.00 17.96 116 GLU B O 1
ATOM 2164 N N . TRP B 1 120 ? -26.943 34.981 22.301 1.00 17.22 117 TRP B N 1
ATOM 2165 C CA . TRP B 1 120 ? -26.943 34.695 20.870 1.00 16.85 117 TRP B CA 1
ATOM 2166 C C . TRP B 1 120 ? -27.266 35.983 20.109 1.00 16.09 117 TRP B C 1
ATOM 2167 O O . TRP B 1 120 ? -28.345 36.556 20.288 1.00 15.87 117 TRP B O 1
ATOM 2178 N N . ILE B 1 121 ? -26.330 36.448 19.283 1.00 15.50 118 ILE B N 1
ATOM 2179 C CA . ILE B 1 121 ? -26.485 37.745 18.612 1.00 15.71 118 ILE B CA 1
ATOM 2180 C C . ILE B 1 121 ? -26.576 37.523 17.102 1.00 16.05 118 ILE B C 1
ATOM 2181 O O . ILE B 1 121 ? -25.753 36.786 16.524 1.00 16.24 118 ILE B O 1
ATOM 2186 N N . ASP B 1 122 ? -27.571 38.145 16.469 1.00 16.41 119 ASP B N 1
ATOM 2187 C CA . ASP B 1 122 ? -27.805 37.921 15.041 1.00 16.89 119 ASP B CA 1
ATOM 2188 C C . ASP B 1 122 ? -26.600 38.356 14.238 1.00 16.91 119 ASP B C 1
ATOM 2189 O O . ASP B 1 122 ? -25.966 39.355 14.562 1.00 16.68 119 ASP B O 1
ATOM 2194 N N . LEU B 1 123 ? -26.283 37.607 13.188 1.00 17.09 120 LEU B N 1
ATOM 2195 C CA . LEU B 1 123 ? -25.077 37.871 12.407 1.00 17.98 120 LEU B CA 1
ATOM 2196 C C . LEU B 1 123 ? -25.008 39.298 11.861 1.00 18.36 120 LEU B C 1
ATOM 2197 O O . LEU B 1 123 ? -23.939 39.897 11.823 1.00 19.06 120 LEU B O 1
ATOM 2202 N N . ASP B 1 124 ? -26.154 39.829 11.457 1.00 19.23 121 ASP B N 1
ATOM 2203 C CA . ASP B 1 124 ? -26.206 41.160 10.885 1.00 20.33 121 ASP B CA 1
ATOM 2204 C C . ASP B 1 124 ? -26.336 42.260 11.933 1.00 20.54 121 ASP B C 1
ATOM 2205 O O . ASP B 1 124 ? -26.405 43.443 11.579 1.00 20.71 121 ASP B O 1
ATOM 2210 N N . LYS B 1 125 ? -26.357 41.869 13.209 1.00 19.61 122 LYS B N 1
ATOM 2211 C CA . LYS B 1 125 ? -26.373 42.828 14.322 1.00 19.14 122 LYS B CA 1
ATOM 2212 C C . LYS B 1 125 ? -25.038 42.863 15.081 1.00 18.40 122 LYS B C 1
ATOM 2213 O O . LYS B 1 125 ? -24.864 43.672 16.001 1.00 17.56 122 LYS B O 1
ATOM 2219 N N . LEU B 1 126 ? -24.107 41.979 14.711 1.00 18.08 123 LEU B N 1
ATOM 2220 C CA . LEU B 1 126 ? -22.786 41.963 15.353 1.00 17.83 123 LEU B CA 1
ATOM 2221 C C . LEU B 1 126 ? -22.117 43.330 15.208 1.00 18.27 123 LEU B C 1
ATOM 2222 O O . LEU B 1 126 ? -21.365 43.769 16.082 1.00 17.89 123 LEU B O 1
ATOM 2227 N N . GLN B 1 127 ? -22.432 44.016 14.111 1.00 18.81 124 GLN B N 1
ATOM 2228 C CA . GLN B 1 127 ? -21.911 45.354 13.842 1.00 20.59 124 GLN B CA 1
ATOM 2229 C C . GLN B 1 127 ? -22.308 46.398 14.895 1.00 20.00 124 GLN B C 1
ATOM 2230 O O . GLN B 1 127 ? -21.696 47.464 14.968 1.00 21.16 124 GLN B O 1
ATOM 2236 N N . ASN B 1 128 ? -23.336 46.093 15.692 1.00 19.13 125 ASN B N 1
ATOM 2237 C CA . ASN B 1 128 ? -23.873 47.023 16.689 1.00 19.19 125 ASN B CA 1
ATOM 2238 C C . ASN B 1 128 ? -23.502 46.668 18.135 1.00 18.83 125 ASN B C 1
ATOM 2239 O O . ASN B 1 128 ? -24.060 47.237 19.073 1.00 18.78 125 ASN B O 1
ATOM 2244 N N . ILE B 1 129 ? -22.592 45.704 18.312 1.00 18.06 126 ILE B N 1
ATOM 2245 C CA . ILE B 1 129 ? -22.108 45.337 19.653 1.00 18.81 126 ILE B CA 1
ATOM 2246 C C . ILE B 1 129 ? -20.584 45.428 19.730 1.00 18.64 126 ILE B C 1
ATOM 2247 O O . ILE B 1 129 ? -19.893 45.439 18.695 1.00 17.58 126 ILE B O 1
ATOM 2252 N N . GLN B 1 130 ? -20.085 45.492 20.961 1.00 19.03 127 GLN B N 1
ATOM 2253 C CA . GLN B 1 130 ? -18.655 45.573 21.228 1.00 19.78 127 GLN B CA 1
ATOM 2254 C C . GLN B 1 130 ? -18.020 44.188 21.235 1.00 19.66 127 GLN B C 1
ATOM 2255 O O . GLN B 1 130 ? -17.598 43.689 22.292 1.00 19.50 127 GLN B O 1
ATOM 2261 N N . LEU B 1 131 ? -17.978 43.562 20.056 1.00 18.14 128 LEU B N 1
ATOM 2262 C CA . LEU B 1 131 ? -17.419 42.224 19.884 1.00 18.87 128 LEU B CA 1
ATOM 2263 C C . LEU B 1 131 ? -15.908 42.308 19.707 1.00 19.57 128 LEU B C 1
ATOM 2264 O O . LEU B 1 131 ? -15.415 43.151 18.946 1.00 20.47 128 LEU B O 1
ATOM 2269 N N . VAL B 1 132 ? -15.206 41.425 20.400 1.00 20.69 129 VAL B N 1
ATOM 2270 C CA . VAL B 1 132 ? -13.748 41.249 20.259 1.00 21.75 129 VAL B CA 1
ATOM 2271 C C . VAL B 1 132 ? -13.508 39.762 19.875 1.00 21.99 129 VAL B C 1
ATOM 2272 O O . VAL B 1 132 ? -14.061 38.889 20.524 1.00 22.10 129 VAL B O 1
ATOM 2276 N N A PRO B 1 133 ? -12.662 39.478 18.849 0.50 22.55 130 PRO B N 1
ATOM 2277 N N B PRO B 1 133 ? -12.708 39.468 18.823 0.50 21.54 130 PRO B N 1
ATOM 2278 C CA A PRO B 1 133 ? -11.751 40.321 18.056 0.50 23.17 130 PRO B CA 1
ATOM 2279 C CA B PRO B 1 133 ? -12.012 40.393 17.949 0.50 21.35 130 PRO B CA 1
ATOM 2280 C C A PRO B 1 133 ? -12.297 41.641 17.507 0.50 23.12 130 PRO B C 1
ATOM 2281 C C B PRO B 1 133 ? -12.954 41.107 16.989 0.50 20.65 130 PRO B C 1
ATOM 2282 O O A PRO B 1 133 ? -11.749 42.687 17.817 0.50 24.60 130 PRO B O 1
ATOM 2283 O O B PRO B 1 133 ? -13.897 40.521 16.463 0.50 19.01 130 PRO B O 1
ATOM 2290 N N A VAL B 1 134 ? -13.340 41.614 16.693 0.50 22.53 131 VAL B N 1
ATOM 2291 N N B VAL B 1 134 ? -12.672 42.386 16.788 0.50 19.81 131 VAL B N 1
ATOM 2292 C CA A VAL B 1 134 ? -13.810 42.867 16.128 0.50 21.47 131 VAL B CA 1
ATOM 2293 C CA B VAL B 1 134 ? -13.545 43.290 16.080 0.50 20.04 131 VAL B CA 1
ATOM 2294 C C A VAL B 1 134 ? -13.887 42.790 14.609 0.50 20.29 131 VAL B C 1
ATOM 2295 C C B VAL B 1 134 ? -13.816 42.897 14.619 0.50 19.35 131 VAL B C 1
ATOM 2296 O O A VAL B 1 134 ? -14.889 43.202 14.020 0.50 20.20 131 VAL B O 1
ATOM 2297 O O B VAL B 1 134 ? -14.899 43.164 14.096 0.50 19.46 131 VAL B O 1
ATOM 2304 N N . PHE B 1 135 ? -12.848 42.241 13.979 1.00 18.71 132 PHE B N 1
ATOM 2305 C CA . PHE B 1 135 ? -12.920 41.959 12.536 1.00 17.92 132 PHE B CA 1
ATOM 2306 C C . PHE B 1 135 ? -14.154 41.110 12.195 1.00 16.94 132 PHE B C 1
ATOM 2307 O O . PHE B 1 135 ? -14.661 41.167 11.083 1.00 16.86 132 PHE B O 1
ATOM 2315 N N . LEU B 1 136 ? -14.621 40.337 13.182 1.00 17.12 133 LEU B N 1
ATOM 2316 C CA . LEU B 1 136 ? -15.736 39.420 13.026 1.00 16.61 133 LEU B CA 1
ATOM 2317 C C . LEU B 1 136 ? -17.053 40.143 12.722 1.00 17.13 133 LEU B C 1
ATOM 2318 O O . LEU B 1 136 ? -17.947 39.571 12.107 1.00 17.20 133 LEU B O 1
ATOM 2323 N N . LYS B 1 137 ? -17.150 41.394 13.154 1.00 16.96 134 LYS B N 1
ATOM 2324 C CA . LYS B 1 137 ? -18.395 42.179 13.035 1.00 17.60 134 LYS B CA 1
ATOM 2325 C C . LYS B 1 137 ? -18.887 42.248 11.586 1.00 18.32 134 LYS B C 1
ATOM 2326 O O . LYS B 1 137 ? -20.102 42.234 11.320 1.00 18.92 134 LYS B O 1
ATOM 2332 N N . THR B 1 138 ? -17.926 42.248 10.662 1.00 17.80 135 THR B N 1
ATOM 2333 C CA . THR B 1 138 ? -18.214 42.233 9.237 1.00 18.48 135 THR B CA 1
ATOM 2334 C C . THR B 1 138 ? -17.775 40.937 8.580 1.00 17.96 135 THR B C 1
ATOM 2335 O O . THR B 1 138 ? -18.468 40.460 7.691 1.00 18.41 135 THR B O 1
ATOM 2339 N N . ALA B 1 139 ? -16.638 40.370 9.001 1.00 17.55 136 ALA B N 1
ATOM 2340 C CA . ALA B 1 139 ? -16.116 39.171 8.332 1.00 17.30 136 ALA B CA 1
ATOM 2341 C C . ALA B 1 139 ? -17.070 37.987 8.449 1.00 17.73 136 ALA B C 1
ATOM 2342 O O . ALA B 1 139 ? -17.169 37.174 7.532 1.00 17.01 136 ALA B O 1
ATOM 2344 N N . LEU B 1 140 ? -17.752 37.869 9.588 1.00 17.87 137 LEU B N 1
ATOM 2345 C CA . LEU B 1 140 ? -18.641 36.732 9.759 1.00 19.29 137 LEU B CA 1
ATOM 2346 C C . LEU B 1 140 ? -19.899 36.867 8.877 1.00 20.08 137 LEU B C 1
ATOM 2347 O O . LEU B 1 140 ? -20.163 35.977 8.059 1.00 20.05 137 LEU B O 1
ATOM 2352 N N . PRO B 1 141 ? -20.648 37.985 8.979 1.00 20.91 138 PRO B N 1
ATOM 2353 C CA . PRO B 1 141 ? -21.778 38.045 8.033 1.00 21.49 138 PRO B CA 1
ATOM 2354 C C . PRO B 1 141 ? -21.381 38.066 6.545 1.00 22.07 138 PRO B C 1
ATOM 2355 O O . PRO B 1 141 ? -22.156 37.595 5.703 1.00 22.86 138 PRO B O 1
ATOM 2359 N N . ASP B 1 142 ? -20.195 38.582 6.226 1.00 21.63 139 ASP B N 1
ATOM 2360 C CA . ASP B 1 142 ? -19.724 38.644 4.829 1.00 21.59 139 ASP B CA 1
ATOM 2361 C C . ASP B 1 142 ? -19.072 37.341 4.355 1.00 21.06 139 ASP B C 1
ATOM 2362 O O . ASP B 1 142 ? -18.660 37.242 3.182 1.00 20.43 139 ASP B O 1
ATOM 2367 N N . TRP B 1 143 ? -18.938 36.360 5.252 1.00 20.39 140 TRP B N 1
ATOM 2368 C CA . TRP B 1 143 ? -18.194 35.139 4.916 1.00 19.86 140 TRP B CA 1
ATOM 2369 C C . TRP B 1 143 ? -18.850 34.439 3.728 1.00 20.35 140 TRP B C 1
ATOM 2370 O O . TRP B 1 143 ? -20.070 34.399 3.627 1.00 20.19 140 TRP B O 1
ATOM 2381 N N . GLU B 1 144 ? -18.024 33.950 2.806 1.00 20.63 141 GLU B N 1
ATOM 2382 C CA . GLU B 1 144 ? -18.501 33.354 1.555 1.00 21.48 141 GLU B CA 1
ATOM 2383 C C . GLU B 1 144 ? -18.139 31.873 1.389 1.00 20.16 141 GLU B C 1
ATOM 2384 O O . GLU B 1 144 ? -18.176 31.352 0.276 1.00 20.10 141 GLU B O 1
ATOM 2390 N N . GLY B 1 145 ? -17.780 31.197 2.476 1.00 18.68 142 GLY B N 1
ATOM 2391 C CA . GLY B 1 145 ? -17.517 29.772 2.407 1.00 17.64 142 GLY B CA 1
ATOM 2392 C C . GLY B 1 145 ? -16.069 29.397 2.120 1.00 17.48 142 GLY B C 1
ATOM 2393 O O . GLY B 1 145 ? -15.725 28.208 2.079 1.00 17.79 142 GLY B O 1
ATOM 2394 N N . GLN B 1 146 ? -15.222 30.399 1.921 1.00 16.59 143 GLN B N 1
ATOM 2395 C CA . GLN B 1 146 ? -13.800 30.172 1.637 1.00 16.55 143 GLN B CA 1
ATOM 2396 C C . GLN B 1 146 ? -12.919 30.631 2.802 1.00 16.12 143 GLN B C 1
ATOM 2397 O O . GLN B 1 146 ? -13.063 31.747 3.302 1.00 15.17 143 GLN B O 1
ATOM 2403 N N . LEU B 1 147 ? -11.997 29.759 3.207 1.00 14.92 144 LEU B N 1
ATOM 2404 C CA . LEU B 1 147 ? -11.023 30.092 4.251 1.00 14.66 144 LEU B CA 1
ATOM 2405 C C . LEU B 1 147 ? -10.323 31.421 3.919 1.00 14.66 144 LEU B C 1
ATOM 2406 O O . LEU B 1 147 ? -9.850 31.599 2.793 1.00 14.10 144 LEU B O 1
ATOM 2411 N N . ARG B 1 148 ? -10.287 32.341 4.889 1.00 14.74 145 ARG B N 1
ATOM 2412 C CA . ARG B 1 148 ? -9.658 33.669 4.731 1.00 15.37 145 ARG B CA 1
ATOM 2413 C C . ARG B 1 148 ? -8.499 33.882 5.703 1.00 15.01 145 ARG B C 1
ATOM 2414 O O . ARG B 1 148 ? -8.563 33.421 6.846 1.00 14.17 145 ARG B O 1
ATOM 2422 N N . HIS B 1 149 ? -7.470 34.590 5.234 1.00 14.29 146 HIS B N 1
ATOM 2423 C CA . HIS B 1 149 ? -6.322 35.017 6.046 1.00 13.87 146 HIS B CA 1
ATOM 2424 C C . HIS B 1 149 ? -6.596 36.422 6.559 1.00 14.46 146 HIS B C 1
ATOM 2425 O O . HIS B 1 149 ? -6.870 37.309 5.768 1.00 14.90 146 HIS B O 1
ATOM 2432 N N . ILE B 1 150 ? -6.513 36.620 7.872 1.00 13.97 147 ILE B N 1
ATOM 2433 C CA . ILE B 1 150 ? -6.828 37.906 8.500 1.00 13.75 147 ILE B CA 1
ATOM 2434 C C . ILE B 1 150 ? -5.619 38.445 9.252 1.00 14.39 147 ILE B C 1
ATOM 2435 O O . ILE B 1 150 ? -4.913 37.692 9.924 1.00 14.52 147 ILE B O 1
ATOM 2440 N N . HIS B 1 151 ? -5.386 39.757 9.148 1.00 15.21 148 HIS B N 1
ATOM 2441 C CA . HIS B 1 151 ? -4.437 40.428 10.039 1.00 16.11 148 HIS B CA 1
ATOM 2442 C C . HIS B 1 151 ? -5.205 41.341 10.943 1.00 17.49 148 HIS B C 1
ATOM 2443 O O . HIS B 1 151 ? -6.006 42.145 10.464 1.00 17.61 148 HIS B O 1
ATOM 2450 N N . LEU B 1 152 ? -4.967 41.226 12.243 1.00 17.17 149 LEU B N 1
ATOM 2451 C CA . LEU B 1 152 ? -5.581 42.139 13.188 1.00 18.85 149 LEU B CA 1
ATOM 2452 C C . LEU B 1 152 ? -4.475 42.754 14.014 1.00 19.46 149 LEU B C 1
ATOM 2453 O O . LEU B 1 152 ? -3.666 42.040 14.617 1.00 19.09 149 LEU B O 1
ATOM 2458 N N . GLU B 1 153 ? -4.401 44.083 14.004 1.00 19.99 150 GLU B N 1
ATOM 2459 C CA A GLU B 1 153 ? -3.406 44.811 14.788 0.50 21.07 150 GLU B CA 1
ATOM 2460 C CA B GLU B 1 153 ? -3.453 44.750 14.863 0.50 21.69 150 GLU B CA 1
ATOM 2461 C C . GLU B 1 153 ? -4.075 45.951 15.536 1.00 21.76 150 GLU B C 1
ATOM 2462 O O . GLU B 1 153 ? -5.008 46.567 15.022 1.00 21.45 150 GLU B O 1
ATOM 2473 N N . GLU B 1 154 ? -3.568 46.235 16.725 1.00 22.98 151 GLU B N 1
ATOM 2474 C CA . GLU B 1 154 ? -4.055 47.336 17.519 1.00 24.43 151 GLU B CA 1
ATOM 2475 C C . GLU B 1 154 ? -3.773 48.653 16.797 1.00 25.27 151 GLU B C 1
ATOM 2476 O O . GLU B 1 154 ? -2.799 48.747 16.045 1.00 26.57 151 GLU B O 1
#

B-factor: mean 21.86, std 9.29, range [8.73, 95.48]

Sequence (298 aa):
TQQDFRTKVDNTVFGVRATALIVQNHKLLVTKDKGKYYTIGGAIQVNESTEDAVVREVKEELGVKAQAGQQLAFVVENRFEVDGVSYHNIEFHYLVDLLEDAPLTQEDEKRQPCCEWIDLDKLQQNIQQLVPVFLKTALPDWEGQLRHIHLEATQQDFRTKVDNTVFGVRATALIVQNHKLLVTKDKGKYYTIGGAIQVNESTEDAVVREEVKEELGVKAQAGQLAFVVENRFEVDGVSYHNIEFHYLVDLLEDAPLTQEDEKRQPCEWIDLDKLQNIQLVPPVVFLKTALPDWEGQLRHIHLEEE

Solvent-accessible surface area: 15489 Å² total

Nearest PDB structures (foldseek):
  2pqv-assembly1_A  TM=1.007E+00  e=1.779E-33  Streptococcus pneumoniae TIGR4
  3ees-assembly1_B  TM=7.809E-01  e=9.253E-08  Bdellovibrio bacteriovorus
  3i7u-assembly1_B  TM=7.512E-01  e=6.782E-07  Aquifex aeolicus VF5
  3a6v-assembly3_A  TM=6.732E-01  e=1.593E-07  Escherichia coli K-12
  3r03-assembly1_B  TM=7.285E-01  e=1.240E-06  Rhodospirillum rubrum ATCC 11170

CATH classification: 3.90.79.10

Organism: Streptococcus pneumoniae serotype 4 (strain ATCC BAA-334 / TIGR4) (NCBI:txid170187)

Foldseek 3Di:
DFAFQWDDDDQEIEGEKEFEQAADPQWTKWWDDPQAIETQIGTDTVVGDSQRRSQVSCCVWFVFGKGQADFAEFEFDWDDDPRGIYTYGYTYGHMGTPDDTDQWDDPRDMTGIDIGHLQCLCVGNYPPNVSNPDVVVGDPDYDYHYDD/DPFAFQWDDDDQEIEGEKEWEQEADPQWTKWWDDPQATETQMDTHTVVDDSQVRHQVSCCVFFVFGKGQADFAEFEFEWEHDPRHIYTYTYTYGHMGTPDDTDQWDDPRDITGIDIGHLQCLLVGRYPVPVSNCCVVVGDRDYYYYYHYD